Protein AF-A0A7L5YA63-F1 (afdb_monomer_lite)

Sequence (311 aa):
MQYSPSCQTNSAGKSESAHLKINSVTRAVAVLACAVGLTACSSKPETADIQKDLAEAYACPVIELSDVKKADGAEADGKLYDVSFTHTVSVKGGADAAAKLFSEWAYLEAQVQPTQIALDKALFDADVRAAQGQLPDGRNADPEVRRLTQAKEQLATRLASLMPCETIEAVTRLQVMRSAAEEAAKSGQSQIAVPVAIKVRGTGRMGKAESGWHFAGMPAFSTVEIVTANATYPRFKAEATANTSAPTEARRLVGKVRAGNTDSCLEVSASGMPSATPCRASRTWRRAFSAPAKTVPCAQSRGNSMTRTKS

Radius of gyration: 33.74 Å; chains: 1; bounding box: 113×96×72 Å

Foldseek 3Di:
DDDDDDDDDDDDDDDDDDDDDDDDDDDDDDDDPPPPPPPPVDQDDDLVQVVVQVCVLQVWPQKDKADWAWPDWDDPDSFKIKTKIKIKIFGPPFAASLLCLLQVLVLLVVVLVVLVVQLVVLLVVQQVCVVVVNCVVGSCPDPSNVVSVVVNVVSLVVNCVSTVDDRPVNVVQSVVQSVVQVVQVVVVDQKGFHFGMWMKMWIFMWGQDPVGIHTPDDIDIDTDDGHTDIDGRDHDDRDPPPPPDDDPDPPPDPDDDDDDDDDDDDDDDDDDDDDDDPDDPPPCSVPSDPDDDPPDDDDDDDDDDDDDDDD

Secondary structure (DSSP, 8-state):
------------------------------------------SS--HHHHHHHHHHHT--TTEEEEEEEEEEEEEEETTEEEEEEEEEEEETTHHHHHHHHHHHHHHHHHHHHHHHHHHHHHHHHHHHHHHTTS-TT-GGG-HHHHHHHHHHHHHHHHHHHH----SHHHHHHHHHHHHHHHHHHTT--SEEEEEEEEEEEEEEEEEEETTEEEESSPPEEEEEEEEEEEEE---PPP---------S-SS-------------------------------SHHHHHT-PPP------------------

pLDDT: mean 71.74, std 28.69, range [24.39, 97.81]

Structure (mmCIF, N/CA/C/O backbone):
data_AF-A0A7L5YA63-F1
#
_entry.id   AF-A0A7L5YA63-F1
#
loop_
_atom_site.group_PDB
_atom_site.id
_atom_site.type_symbol
_atom_site.label_atom_id
_atom_site.label_alt_id
_atom_site.label_comp_id
_atom_site.label_asym_id
_atom_site.label_entity_id
_atom_site.label_seq_id
_atom_site.pdbx_PDB_ins_code
_atom_site.Cartn_x
_atom_site.Cartn_y
_atom_site.Cartn_z
_atom_site.occupancy
_atom_site.B_iso_or_equiv
_atom_site.auth_seq_id
_atom_site.auth_comp_id
_atom_site.auth_asym_id
_atom_site.auth_atom_id
_atom_site.pdbx_PDB_model_num
ATOM 1 N N . MET A 1 1 ? -50.502 29.620 31.863 1.00 39.88 1 MET A N 1
ATOM 2 C CA . MET A 1 1 ? -51.284 28.621 31.109 1.00 39.88 1 MET A CA 1
ATOM 3 C C . MET A 1 1 ? -50.551 27.296 31.223 1.00 39.88 1 MET A C 1
ATOM 5 O O . MET A 1 1 ? -49.466 27.161 30.679 1.00 39.88 1 MET A O 1
ATOM 9 N N . GLN A 1 2 ? -51.071 26.405 32.065 1.00 38.47 2 GLN A N 1
ATOM 10 C CA . GLN A 1 2 ? -50.562 25.050 32.275 1.00 38.47 2 GLN A CA 1
ATOM 11 C C . GLN A 1 2 ? -51.166 24.131 31.213 1.00 38.47 2 GLN A C 1
ATOM 13 O O . GLN A 1 2 ? -52.373 24.189 31.002 1.00 38.47 2 GLN A O 1
ATOM 18 N N . TYR A 1 3 ? -50.357 23.267 30.604 1.00 28.95 3 TYR A N 1
ATOM 19 C CA . TYR A 1 3 ? -50.838 22.038 29.977 1.00 28.95 3 TYR A CA 1
ATOM 20 C C . TYR A 1 3 ? -49.806 20.933 30.212 1.00 28.95 3 TYR A C 1
ATOM 22 O O . TYR A 1 3 ? -48.722 20.933 29.637 1.00 28.95 3 TYR A O 1
ATOM 30 N N . SER A 1 4 ? -50.157 20.019 31.115 1.00 38.97 4 SER A N 1
ATOM 31 C CA . SER A 1 4 ? -49.655 18.643 31.123 1.00 38.97 4 SER A CA 1
ATOM 32 C C . SER A 1 4 ? -50.486 17.813 30.142 1.00 38.97 4 SER A C 1
ATOM 34 O O . SER A 1 4 ? -51.663 18.124 29.943 1.00 38.97 4 SER A O 1
ATOM 36 N N . PRO A 1 5 ? -49.944 16.692 29.649 1.00 49.34 5 PRO A N 1
ATOM 37 C CA . PRO A 1 5 ? -50.769 15.506 29.512 1.00 49.34 5 PRO A CA 1
ATOM 38 C C . PRO A 1 5 ? -50.164 14.319 30.264 1.00 49.34 5 PRO A C 1
ATOM 40 O O . PRO A 1 5 ? -49.059 13.844 30.015 1.00 49.34 5 PRO A O 1
ATOM 43 N N . SER A 1 6 ? -50.977 13.860 31.201 1.00 34.03 6 SER A N 1
ATOM 44 C CA . SER A 1 6 ? -51.025 12.552 31.835 1.00 34.03 6 SER A CA 1
ATOM 45 C C . SER A 1 6 ? -51.037 11.396 30.827 1.00 34.03 6 SER A C 1
ATOM 47 O O . SER A 1 6 ? -51.891 11.364 29.944 1.00 34.03 6 SER A O 1
ATOM 49 N N . CYS A 1 7 ? -50.179 10.394 31.027 1.00 29.89 7 CYS A N 1
ATOM 50 C CA . CYS A 1 7 ? -50.394 9.048 30.489 1.00 29.89 7 CYS A CA 1
ATOM 51 C C . CYS A 1 7 ? -51.077 8.203 31.573 1.00 29.89 7 CYS A C 1
ATOM 53 O O . CYS A 1 7 ? -50.436 7.785 32.536 1.00 29.89 7 CYS A O 1
ATOM 55 N N . GLN A 1 8 ? -52.389 8.002 31.431 1.00 30.28 8 GLN A N 1
ATOM 56 C CA . GLN A 1 8 ? -53.145 6.985 32.161 1.00 30.28 8 GLN A CA 1
ATOM 57 C C . GLN A 1 8 ? -53.217 5.684 31.356 1.00 30.28 8 GLN A C 1
ATOM 59 O O . GLN A 1 8 ? -53.133 5.661 30.131 1.00 30.28 8 GLN A O 1
ATOM 64 N N . THR A 1 9 ? -53.335 4.609 32.123 1.00 38.03 9 THR A N 1
ATOM 65 C CA . THR A 1 9 ? -53.252 3.191 31.794 1.00 38.03 9 THR A CA 1
ATOM 66 C C . THR A 1 9 ? -54.502 2.622 31.118 1.00 38.03 9 THR A C 1
ATOM 68 O O . THR A 1 9 ? -55.606 3.119 31.316 1.00 38.03 9 THR A O 1
ATOM 71 N N . ASN A 1 10 ? -54.301 1.491 30.426 1.00 29.12 10 ASN A N 1
ATOM 72 C CA . ASN A 1 10 ? -55.118 0.262 30.419 1.00 29.12 10 ASN A CA 1
ATOM 73 C C . ASN A 1 10 ? -55.390 -0.274 29.012 1.00 29.12 10 ASN A C 1
ATOM 75 O O . ASN A 1 10 ? -56.022 0.385 28.193 1.00 29.12 10 ASN A O 1
ATOM 79 N N . SER A 1 11 ? -55.014 -1.534 28.791 1.00 35.38 11 SER A N 1
ATOM 80 C CA . SER A 1 11 ? -55.956 -2.582 28.380 1.00 35.38 11 SER A CA 1
ATOM 81 C C . SER A 1 11 ? -55.249 -3.936 28.396 1.00 35.38 11 SER A C 1
ATOM 83 O O . SER A 1 11 ? -54.338 -4.194 27.614 1.00 35.38 11 SER A O 1
ATOM 85 N N . ALA A 1 12 ? -55.682 -4.795 29.319 1.00 36.84 12 ALA A N 1
ATOM 86 C CA . ALA A 1 12 ? -55.450 -6.228 29.275 1.00 36.84 12 ALA A CA 1
ATOM 87 C C . ALA A 1 12 ? -56.292 -6.841 28.145 1.00 36.84 12 ALA A C 1
ATOM 89 O O . ALA A 1 12 ? -57.470 -6.521 28.004 1.00 36.84 12 ALA A O 1
ATOM 90 N N . GLY A 1 13 ? -55.698 -7.751 27.375 1.00 31.34 13 GLY A N 1
ATOM 91 C CA . GLY A 1 13 ? -56.355 -8.450 26.273 1.00 31.34 13 GLY A CA 1
ATOM 92 C C . GLY A 1 13 ? -55.785 -9.851 26.080 1.00 31.34 13 GLY A C 1
ATOM 93 O O . GLY A 1 13 ? -54.893 -10.047 25.272 1.00 31.34 13 GLY A O 1
ATOM 94 N N . LYS A 1 14 ? -56.293 -10.778 26.897 1.00 29.09 14 LYS A N 1
ATOM 95 C CA . LYS A 1 14 ? -56.603 -12.194 26.628 1.00 29.09 14 LYS A CA 1
ATOM 96 C C . LYS A 1 14 ? -55.661 -13.027 25.728 1.00 29.09 14 LYS A C 1
ATOM 98 O O . LYS A 1 14 ? -55.556 -12.832 24.526 1.00 29.09 14 LYS A O 1
ATOM 103 N N . SER A 1 15 ? -55.106 -14.060 26.362 1.00 34.78 15 SER A N 1
ATOM 104 C CA . SER A 1 15 ? -54.502 -15.260 25.773 1.00 34.78 15 SER A CA 1
ATOM 105 C C . SER A 1 15 ? -55.474 -16.010 24.853 1.00 34.78 15 SER A C 1
ATOM 107 O O . SER A 1 15 ? -56.592 -16.312 25.274 1.00 34.78 15 SER A O 1
ATOM 109 N N . GLU A 1 16 ? -55.015 -16.385 23.658 1.00 32.03 16 GLU A N 1
ATOM 110 C CA . GLU A 1 16 ? -55.540 -17.537 22.926 1.00 32.03 16 GLU A CA 1
ATOM 111 C C . GLU A 1 16 ? -54.365 -18.361 22.381 1.00 32.03 16 GLU A C 1
ATOM 113 O O . GLU A 1 16 ? -53.564 -17.913 21.562 1.00 32.03 16 GLU A O 1
ATOM 118 N N . SER A 1 17 ? -54.231 -19.563 22.940 1.00 35.28 17 SER A N 1
ATOM 119 C CA . SER A 1 17 ? -53.247 -20.579 22.583 1.00 35.28 17 SER A CA 1
ATOM 120 C C . SER A 1 17 ? -53.748 -21.348 21.365 1.00 35.28 17 SER A C 1
ATOM 122 O O . SER A 1 17 ? -54.716 -22.100 21.465 1.00 35.28 17 SER A O 1
ATOM 124 N N . ALA A 1 18 ? -53.074 -21.194 20.227 1.00 38.03 18 ALA A N 1
ATOM 125 C CA . ALA A 1 18 ? -53.225 -22.095 19.094 1.00 38.03 18 ALA A CA 1
ATOM 126 C C . ALA A 1 18 ? -52.029 -23.055 19.056 1.00 38.03 18 ALA A C 1
ATOM 128 O O . ALA A 1 18 ? -50.932 -22.726 18.605 1.00 38.03 18 ALA A O 1
ATOM 129 N N . HIS A 1 19 ? -52.275 -24.267 19.552 1.00 33.84 19 HIS A N 1
ATOM 130 C CA . HIS A 1 19 ? -51.457 -25.455 19.337 1.00 33.84 19 HIS A CA 1
ATOM 131 C C . HIS A 1 19 ? -51.320 -25.725 17.828 1.00 33.84 19 HIS A C 1
ATOM 133 O O . HIS A 1 19 ? -52.291 -26.110 17.176 1.00 33.84 19 HIS A O 1
ATOM 139 N N . LEU A 1 20 ? -50.112 -25.601 17.278 1.00 29.67 20 LEU A N 1
ATOM 140 C CA . LEU A 1 20 ? -49.782 -26.081 15.935 1.00 29.67 20 LEU A CA 1
ATOM 141 C C . LEU A 1 20 ? -48.750 -27.206 16.042 1.00 29.67 20 LEU A C 1
ATOM 143 O O . LEU A 1 20 ? -47.647 -27.035 16.559 1.00 29.67 20 LEU A O 1
ATOM 147 N N . LYS A 1 21 ? -49.185 -28.394 15.608 1.00 31.16 21 LYS A N 1
ATOM 148 C CA . LYS A 1 21 ? -48.431 -29.650 15.595 1.00 31.16 21 LYS A CA 1
ATOM 149 C C . LYS A 1 21 ? -47.160 -29.509 14.757 1.00 31.16 21 LYS A C 1
ATOM 151 O O . LYS A 1 21 ? -47.206 -29.146 13.586 1.00 31.16 21 LYS A O 1
ATOM 156 N N . ILE A 1 22 ? -46.047 -29.868 15.381 1.00 38.22 22 ILE A N 1
ATOM 157 C CA . ILE A 1 22 ? -44.713 -29.959 14.797 1.00 38.22 22 ILE A CA 1
ATOM 158 C C . ILE A 1 22 ? -44.616 -31.277 14.022 1.00 38.22 22 ILE A C 1
ATOM 160 O O . ILE A 1 22 ? -44.640 -32.339 14.633 1.00 38.22 22 ILE A O 1
ATOM 164 N N . ASN A 1 23 ? -44.438 -31.198 12.702 1.00 37.44 23 ASN A N 1
ATOM 165 C CA . ASN A 1 23 ? -43.866 -32.271 11.888 1.00 37.44 23 ASN A CA 1
ATOM 166 C C . ASN A 1 23 ? -42.567 -31.755 11.241 1.00 37.44 23 ASN A C 1
ATOM 168 O O . ASN A 1 23 ? -42.582 -31.100 10.208 1.00 37.44 23 ASN A O 1
ATOM 172 N N . SER A 1 24 ? -41.454 -31.994 11.938 1.00 35.38 24 SER A N 1
ATOM 173 C CA . SER A 1 24 ? -40.208 -32.587 11.426 1.00 35.38 24 SER A CA 1
ATOM 174 C C . SER A 1 24 ? -39.873 -32.420 9.925 1.00 35.38 24 SER A C 1
ATOM 176 O O . SER A 1 24 ? -40.438 -33.128 9.098 1.00 35.38 24 SER A O 1
ATOM 178 N N . VAL A 1 25 ? -38.885 -31.563 9.608 1.00 38.44 25 VAL A N 1
ATOM 179 C CA . VAL A 1 25 ? -37.592 -31.846 8.912 1.00 38.44 25 VAL A CA 1
ATOM 180 C C . VAL A 1 25 ? -37.016 -30.538 8.299 1.00 38.44 25 VAL A C 1
ATOM 182 O O . VAL A 1 25 ? -37.366 -30.117 7.207 1.00 38.44 25 VAL A O 1
ATOM 185 N N . THR A 1 26 ? -36.093 -29.913 9.044 1.00 41.03 26 THR A N 1
ATOM 186 C CA . THR A 1 26 ? -34.757 -29.441 8.594 1.00 41.03 26 THR A CA 1
ATOM 187 C C . THR A 1 26 ? -34.616 -28.365 7.489 1.00 41.03 26 THR A C 1
ATOM 189 O O . THR A 1 26 ? -34.300 -28.687 6.352 1.00 41.03 26 THR A O 1
ATOM 192 N N . ARG A 1 27 ? -34.635 -27.068 7.851 1.00 39.47 27 ARG A N 1
ATOM 193 C CA . ARG A 1 27 ? -33.443 -26.175 7.986 1.00 39.47 27 ARG A CA 1
ATOM 194 C C . ARG A 1 27 ? -33.859 -24.712 8.222 1.00 39.47 27 ARG A C 1
ATOM 196 O O . ARG A 1 27 ? -34.618 -24.123 7.465 1.00 39.47 27 ARG A O 1
ATOM 203 N N . ALA A 1 28 ? -33.324 -24.168 9.308 1.00 37.31 28 ALA A N 1
ATOM 204 C CA . ALA A 1 28 ? -33.554 -22.848 9.886 1.00 37.31 28 ALA A CA 1
ATOM 205 C C . ALA A 1 28 ? -32.780 -21.735 9.126 1.00 37.31 28 ALA A C 1
ATOM 207 O O . ALA A 1 28 ? -31.680 -22.002 8.651 1.00 37.31 28 ALA A O 1
ATOM 208 N N . VAL A 1 29 ? -33.407 -20.566 8.880 1.00 36.50 29 VAL A N 1
ATOM 209 C CA . VAL A 1 29 ? -33.206 -19.252 9.570 1.00 36.50 29 VAL A CA 1
ATOM 210 C C . VAL A 1 29 ? -31.963 -18.493 9.039 1.00 36.50 29 VAL A C 1
ATOM 212 O O . VAL A 1 29 ? -30.896 -19.072 8.941 1.00 36.50 29 VAL A O 1
ATOM 215 N N . ALA A 1 30 ? -31.998 -17.220 8.623 1.00 38.28 30 ALA A N 1
ATOM 216 C CA . ALA A 1 30 ? -32.729 -16.077 9.166 1.00 38.28 30 ALA A CA 1
ATOM 217 C C . ALA A 1 30 ? -33.158 -15.056 8.094 1.00 38.28 30 ALA A C 1
ATOM 219 O O . ALA A 1 30 ? -32.387 -14.689 7.210 1.00 38.28 30 ALA A O 1
ATOM 220 N N . VAL A 1 31 ? -34.380 -14.546 8.251 1.00 38.06 31 VAL A N 1
ATOM 221 C CA . VAL A 1 31 ? -34.875 -13.327 7.605 1.00 38.06 31 VAL A CA 1
ATOM 222 C C . VAL A 1 31 ? -34.246 -12.128 8.315 1.00 38.06 31 VAL A C 1
ATOM 224 O O . VAL A 1 31 ? -34.313 -12.020 9.539 1.00 38.06 31 VAL A O 1
ATOM 227 N N . LEU A 1 32 ? -33.620 -11.251 7.532 1.00 36.59 32 LEU A N 1
ATOM 228 C CA . LEU A 1 32 ? -33.012 -9.995 7.961 1.00 36.59 32 LEU A CA 1
ATOM 229 C C . LEU A 1 32 ? -34.109 -9.067 8.520 1.00 36.59 32 LEU A C 1
ATOM 231 O O . LEU A 1 32 ? -34.802 -8.378 7.775 1.00 36.59 32 LEU A O 1
ATOM 235 N N . ALA A 1 33 ? -34.304 -9.072 9.836 1.00 38.88 33 ALA A N 1
ATOM 236 C CA . ALA A 1 33 ? -35.127 -8.077 10.508 1.00 38.88 33 ALA A CA 1
ATOM 237 C C . ALA A 1 33 ? -34.321 -6.774 10.605 1.00 38.88 33 ALA A C 1
ATOM 239 O O . ALA A 1 33 ? -33.487 -6.609 11.495 1.00 38.88 33 ALA A O 1
ATOM 240 N N . CYS A 1 34 ? -34.554 -5.852 9.669 1.00 38.00 34 CYS A N 1
ATOM 241 C CA . CYS A 1 34 ? -34.146 -4.457 9.800 1.00 38.00 34 CYS A CA 1
ATOM 242 C C . CYS A 1 34 ? -34.893 -3.833 10.986 1.00 38.00 34 CYS A C 1
ATOM 244 O O . CYS A 1 34 ? -35.968 -3.258 10.834 1.00 38.00 34 CYS A O 1
ATOM 246 N N . ALA A 1 35 ? -34.318 -3.957 12.180 1.00 45.12 35 ALA A N 1
ATOM 247 C CA . ALA A 1 35 ? -34.668 -3.113 13.305 1.00 45.12 35 ALA A CA 1
ATOM 248 C C . ALA A 1 35 ? -34.167 -1.697 12.994 1.00 45.12 35 ALA A C 1
ATOM 250 O O . ALA A 1 35 ? -33.007 -1.363 13.230 1.00 45.12 35 ALA A O 1
ATOM 251 N N . VAL A 1 36 ? -35.045 -0.867 12.430 1.00 48.00 36 VAL A N 1
ATOM 252 C CA . VAL A 1 36 ? -34.876 0.587 12.425 1.00 48.00 36 VAL A CA 1
ATOM 253 C C . VAL A 1 36 ? -35.069 1.029 13.873 1.00 48.00 36 VAL A C 1
ATOM 255 O O . VAL A 1 36 ? -36.178 1.305 14.325 1.00 48.00 36 VAL A O 1
ATOM 258 N N . GLY A 1 37 ? -33.984 0.954 14.641 1.00 42.56 37 GLY A N 1
ATOM 259 C CA . GLY A 1 37 ? -33.929 1.465 15.997 1.00 42.56 37 GLY A CA 1
ATOM 260 C C . GLY A 1 37 ? -34.181 2.965 15.966 1.00 42.56 37 GLY A C 1
ATOM 261 O O . GLY A 1 37 ? -33.549 3.690 15.202 1.00 42.56 37 GLY A O 1
ATOM 262 N N . LEU A 1 38 ? -35.134 3.396 16.790 1.00 42.22 38 LEU A N 1
ATOM 263 C CA . LEU A 1 38 ? -35.353 4.778 17.198 1.00 42.22 38 LEU A CA 1
ATOM 264 C C . LEU A 1 38 ? -34.009 5.511 17.278 1.00 42.22 38 LEU A C 1
ATOM 266 O O . LEU A 1 38 ? -33.164 5.150 18.097 1.00 42.22 38 LEU A O 1
ATOM 270 N N . THR A 1 39 ? -33.811 6.535 16.447 1.00 49.25 39 THR A N 1
ATOM 271 C CA . THR A 1 39 ? -32.702 7.476 16.608 1.00 49.25 39 THR A CA 1
ATOM 272 C C . THR A 1 39 ? -32.962 8.263 17.887 1.00 49.25 39 THR A C 1
ATOM 274 O O . THR A 1 39 ? -33.501 9.370 17.868 1.00 49.25 39 THR A O 1
ATOM 277 N N . ALA A 1 40 ? -32.644 7.662 19.032 1.00 46.56 40 ALA A N 1
ATOM 278 C CA . ALA A 1 40 ? -32.453 8.396 20.261 1.00 46.56 40 ALA A CA 1
ATOM 279 C C . ALA A 1 40 ? -31.416 9.474 19.940 1.00 46.56 40 ALA A C 1
ATOM 281 O O . ALA A 1 40 ? -30.324 9.166 19.464 1.00 46.56 40 ALA A O 1
ATOM 282 N N . CYS A 1 41 ? -31.784 10.741 20.118 1.00 58.81 41 CYS A N 1
ATOM 283 C CA . CYS A 1 41 ? -30.895 11.881 19.939 1.00 58.81 41 CYS A CA 1
ATOM 284 C C . CYS A 1 41 ? -29.758 11.804 20.966 1.00 58.81 41 CYS A C 1
ATOM 286 O O . CYS A 1 41 ? -29.782 12.530 21.959 1.00 58.81 41 CYS A O 1
ATOM 288 N N . SER A 1 42 ? -28.769 10.933 20.748 1.00 66.75 42 SER A N 1
ATOM 289 C CA . SER A 1 42 ? -27.663 10.758 21.678 1.00 66.75 42 SER A CA 1
ATOM 290 C C . SER A 1 42 ? -26.940 12.093 21.834 1.00 66.75 42 SER A C 1
ATOM 292 O O . SER A 1 42 ? -26.603 12.783 20.860 1.00 66.75 42 SER A O 1
ATOM 294 N N . SER A 1 43 ? -26.791 12.527 23.081 1.00 78.94 43 SER A N 1
ATOM 295 C CA . SER A 1 43 ? -26.106 13.769 23.437 1.00 78.94 43 SER A CA 1
ATOM 296 C C . SER A 1 43 ? -24.588 13.627 23.366 1.00 78.94 43 SER A C 1
ATOM 298 O O . SER A 1 43 ? -23.889 14.618 23.551 1.00 78.94 43 SER A O 1
ATOM 300 N N . LYS A 1 44 ? -24.072 12.421 23.090 1.00 87.75 44 LYS A N 1
ATOM 301 C CA . LYS A 1 44 ? -22.643 12.108 23.028 1.00 87.75 44 LYS A CA 1
ATOM 302 C C . LYS A 1 44 ? -22.365 11.118 21.892 1.00 87.75 44 LYS A C 1
ATOM 304 O O . LYS A 1 44 ? -23.230 10.294 21.611 1.00 87.75 44 LYS A O 1
ATOM 309 N N . PRO A 1 45 ? -21.172 11.149 21.281 1.00 90.50 45 PRO A N 1
ATOM 310 C CA . PRO A 1 45 ? -20.789 10.159 20.285 1.00 90.50 45 PRO A CA 1
ATOM 311 C C . PRO A 1 45 ? -20.636 8.779 20.924 1.00 90.50 45 PRO A C 1
ATOM 313 O O . PRO A 1 45 ? -20.024 8.635 21.995 1.00 90.50 45 PRO A O 1
ATOM 316 N N . GLU A 1 46 ? -21.151 7.765 20.247 1.00 91.69 46 GLU A N 1
ATOM 317 C CA . GLU A 1 46 ? -21.019 6.360 20.608 1.00 91.69 46 GLU A CA 1
ATOM 318 C C . GLU A 1 46 ? -19.919 5.673 19.789 1.00 91.69 46 GLU A C 1
ATOM 320 O O . GLU A 1 46 ? -19.406 6.197 18.801 1.00 91.69 46 GLU A O 1
ATOM 325 N N . THR A 1 47 ? -19.540 4.458 20.193 1.00 93.31 47 THR A N 1
ATOM 326 C CA . THR A 1 47 ? -18.569 3.643 19.444 1.00 93.31 47 THR A CA 1
ATOM 327 C C . THR A 1 47 ? -19.022 3.402 17.998 1.00 93.31 47 THR A C 1
ATOM 329 O O . THR A 1 47 ? -18.181 3.363 17.104 1.00 93.31 47 THR A O 1
ATOM 332 N N . ALA A 1 48 ? -20.332 3.285 17.757 1.00 93.31 48 ALA A N 1
ATOM 333 C CA . ALA A 1 48 ? -20.889 3.105 16.419 1.00 93.31 48 ALA A CA 1
ATOM 334 C C . ALA A 1 48 ? -20.651 4.325 15.510 1.00 93.31 48 ALA A C 1
ATOM 336 O O . ALA A 1 48 ? -20.324 4.146 14.337 1.00 93.31 48 ALA A O 1
ATOM 337 N N . ASP A 1 49 ? -20.741 5.544 16.056 1.00 93.69 49 ASP A N 1
ATOM 338 C CA . ASP A 1 49 ? -20.449 6.778 15.315 1.00 93.69 49 ASP A CA 1
ATOM 339 C C . ASP A 1 49 ? -18.972 6.814 14.892 1.00 93.69 49 ASP A C 1
ATOM 341 O O . ASP A 1 49 ? -18.648 7.049 13.730 1.00 93.69 49 ASP A O 1
ATOM 345 N N . ILE A 1 50 ? -18.067 6.480 15.821 1.00 94.81 50 ILE A N 1
ATOM 346 C CA . ILE A 1 50 ? -16.625 6.387 15.545 1.00 94.81 50 ILE A CA 1
ATOM 347 C C . ILE A 1 50 ? -16.355 5.318 14.480 1.00 94.81 50 ILE A C 1
ATOM 349 O O . ILE A 1 50 ? -15.602 5.552 13.538 1.00 94.81 50 ILE A O 1
ATOM 353 N N . GLN A 1 51 ? -16.964 4.139 14.614 1.00 95.50 51 GLN A N 1
ATOM 354 C CA . GLN A 1 51 ? -16.770 3.035 13.678 1.00 95.50 51 GLN A CA 1
ATOM 355 C C . GLN A 1 51 ? -17.220 3.398 12.262 1.00 95.50 51 GLN A C 1
ATOM 357 O O . GLN A 1 51 ? -16.537 3.030 11.308 1.00 95.50 51 GLN A O 1
ATOM 362 N N . LYS A 1 52 ? -18.338 4.115 12.122 1.00 94.75 52 LYS A N 1
ATOM 363 C CA . LYS A 1 52 ? -18.858 4.566 10.828 1.00 94.75 52 LYS A CA 1
ATOM 364 C C . LYS A 1 52 ? -17.843 5.447 10.099 1.00 94.75 52 LYS A C 1
ATOM 366 O O . LYS A 1 52 ? -17.499 5.146 8.960 1.00 94.75 52 LYS A O 1
ATOM 371 N N . ASP A 1 53 ? -17.317 6.470 10.763 1.00 94.06 53 ASP A N 1
ATOM 372 C CA . ASP A 1 53 ? -16.355 7.377 10.130 1.00 94.06 53 ASP A CA 1
ATOM 373 C C . ASP A 1 53 ? -14.988 6.715 9.902 1.00 94.06 53 ASP A C 1
ATOM 375 O O . ASP A 1 53 ? -14.327 6.948 8.889 1.00 94.06 53 ASP A O 1
ATOM 379 N N . LEU A 1 54 ? -14.550 5.842 10.818 1.00 95.31 54 LEU A N 1
ATOM 380 C CA . LEU A 1 54 ? -13.322 5.074 10.616 1.00 95.31 54 LEU A CA 1
ATOM 381 C C . LEU A 1 54 ? -13.445 4.090 9.448 1.00 95.31 54 LEU A C 1
ATOM 383 O O . LEU A 1 54 ? -12.450 3.846 8.768 1.00 95.31 54 LEU A O 1
ATOM 387 N N . ALA A 1 55 ? -14.628 3.527 9.192 1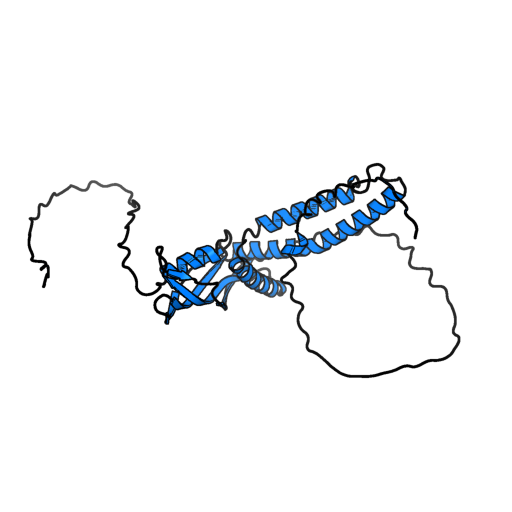.00 94.50 55 ALA A N 1
ATOM 388 C CA . ALA A 1 55 ? -14.837 2.639 8.051 1.00 94.50 55 ALA A CA 1
ATOM 389 C C . ALA A 1 55 ? -14.595 3.365 6.719 1.00 94.50 55 ALA A C 1
ATOM 391 O O . ALA A 1 55 ? -14.029 2.773 5.802 1.00 94.50 55 ALA A O 1
ATOM 392 N N . GLU A 1 56 ? -14.950 4.649 6.631 1.00 92.12 56 GLU A N 1
ATOM 393 C CA . GLU A 1 56 ? -14.629 5.493 5.478 1.00 92.12 56 GLU A CA 1
ATOM 394 C C . GLU A 1 56 ? -13.126 5.806 5.412 1.00 92.12 56 GLU A C 1
ATOM 396 O O . GLU A 1 56 ? -12.499 5.635 4.367 1.00 92.12 56 GLU A O 1
ATOM 401 N N . ALA A 1 57 ? -12.507 6.173 6.540 1.00 92.31 57 ALA A N 1
ATOM 402 C CA . ALA A 1 57 ? -11.073 6.472 6.601 1.00 92.31 57 ALA A CA 1
ATOM 403 C C . ALA A 1 57 ? -10.172 5.267 6.264 1.00 92.31 57 ALA A C 1
ATOM 405 O O . ALA A 1 57 ? -9.049 5.447 5.789 1.00 92.31 57 ALA A O 1
ATOM 406 N N . TYR A 1 58 ? -10.655 4.047 6.510 1.00 94.75 58 TYR A N 1
ATOM 407 C CA . TYR A 1 58 ? -9.973 2.786 6.213 1.00 94.75 58 TYR A CA 1
ATOM 408 C C . TYR A 1 58 ? -10.611 2.019 5.050 1.00 94.75 58 TYR A C 1
ATOM 410 O O . TYR A 1 58 ? -10.400 0.810 4.928 1.00 94.75 58 TYR A O 1
ATOM 418 N N . ALA A 1 59 ? -11.362 2.702 4.179 1.00 94.00 59 ALA A N 1
ATOM 419 C CA . ALA A 1 59 ? -11.968 2.103 2.999 1.00 94.00 59 ALA A CA 1
ATOM 420 C C . ALA A 1 59 ? -10.886 1.560 2.052 1.00 94.00 59 ALA A C 1
ATOM 422 O O . ALA A 1 59 ? -10.328 2.266 1.211 1.00 94.00 59 ALA A O 1
ATOM 423 N N . CYS A 1 60 ? -10.565 0.276 2.206 1.00 94.56 60 CYS A N 1
ATOM 424 C CA . CYS A 1 60 ? -9.646 -0.418 1.329 1.00 94.56 60 CYS A CA 1
ATOM 425 C C . CYS A 1 60 ? -9.956 -1.926 1.242 1.00 94.56 60 CYS A C 1
ATOM 427 O O . CYS A 1 60 ? -10.121 -2.593 2.267 1.00 94.56 60 CYS A O 1
ATOM 429 N N . PRO A 1 61 ? -9.985 -2.512 0.028 1.00 95.19 61 PRO A N 1
ATOM 430 C CA . PRO A 1 61 ? -10.285 -3.929 -0.167 1.00 95.19 61 PRO A CA 1
ATOM 431 C C . PRO A 1 61 ? -9.374 -4.902 0.589 1.00 95.19 61 PRO A C 1
ATOM 433 O O . PRO A 1 61 ? -9.866 -5.933 1.041 1.00 95.19 61 PRO A O 1
ATOM 436 N N . VAL A 1 62 ? -8.087 -4.586 0.766 1.00 96.31 62 VAL A N 1
ATOM 437 C CA . VAL A 1 62 ? -7.097 -5.518 1.345 1.00 96.31 62 VAL A CA 1
ATOM 438 C C . VAL A 1 62 ? -7.010 -5.484 2.874 1.00 96.31 62 VAL A C 1
ATOM 440 O O . VAL A 1 62 ? -6.327 -6.321 3.458 1.00 96.31 62 VAL A O 1
ATOM 443 N N . ILE A 1 63 ? -7.710 -4.555 3.531 1.00 96.81 63 ILE A N 1
ATOM 444 C CA . ILE A 1 63 ? -7.752 -4.452 4.995 1.00 96.81 63 ILE A CA 1
ATOM 445 C C . ILE A 1 63 ? -9.180 -4.445 5.531 1.00 96.81 63 ILE A C 1
ATOM 447 O O . ILE A 1 63 ? -10.146 -4.208 4.804 1.00 96.81 63 ILE A O 1
ATOM 451 N N . GLU A 1 64 ? -9.306 -4.712 6.820 1.00 96.31 64 GLU A N 1
ATOM 452 C CA . GLU A 1 64 ? -10.543 -4.612 7.582 1.00 96.31 64 GLU A CA 1
ATOM 453 C C . GLU A 1 64 ? -10.320 -3.848 8.885 1.00 96.31 64 GLU A C 1
ATOM 455 O O . GLU A 1 64 ? -9.235 -3.873 9.467 1.00 96.31 64 GLU A O 1
ATOM 460 N N . LEU A 1 65 ? -11.368 -3.151 9.316 1.00 96.94 65 LEU A N 1
ATOM 461 C CA . LEU A 1 65 ? -11.422 -2.435 10.580 1.00 96.94 65 LEU A CA 1
ATOM 462 C C . LEU A 1 65 ? -12.181 -3.293 11.596 1.00 96.94 65 LEU A C 1
ATOM 464 O O . LEU A 1 65 ? -13.324 -3.676 11.344 1.00 96.94 65 LEU A O 1
ATOM 468 N N . SER A 1 66 ? -11.578 -3.553 12.752 1.00 96.44 66 SER A N 1
ATOM 469 C CA . SER A 1 66 ? -12.201 -4.286 13.856 1.00 96.44 66 SER A CA 1
ATOM 470 C C . SER A 1 66 ? -11.910 -3.629 15.205 1.00 96.44 66 SER A C 1
ATOM 472 O O . SER A 1 66 ? -11.135 -2.677 15.308 1.00 96.44 66 SER A O 1
ATOM 474 N N . ASP A 1 67 ? -12.560 -4.136 16.256 1.00 95.50 67 ASP A N 1
ATOM 475 C CA . ASP A 1 67 ? -12.287 -3.785 17.657 1.00 95.50 67 ASP A CA 1
ATOM 476 C C . ASP A 1 67 ? -12.321 -2.284 17.971 1.00 95.50 67 ASP A C 1
ATOM 478 O O . ASP A 1 67 ? -11.592 -1.808 18.845 1.00 95.50 67 ASP A O 1
ATOM 482 N N . VAL A 1 68 ? -13.174 -1.532 17.271 1.00 96.69 68 VAL A N 1
ATOM 483 C CA . VAL A 1 68 ? -13.378 -0.111 17.556 1.00 96.69 68 VAL A CA 1
ATOM 484 C C . VAL A 1 68 ? -13.980 0.017 18.951 1.00 96.69 68 VAL A C 1
ATOM 486 O O . VAL A 1 68 ? -15.026 -0.557 19.248 1.00 96.69 68 VAL A O 1
ATOM 489 N N . LYS A 1 69 ? -13.302 0.752 19.830 1.00 95.00 69 LYS A N 1
ATOM 490 C CA . LYS A 1 69 ? -13.718 0.988 21.213 1.00 95.00 69 LYS A CA 1
ATOM 491 C C . LYS A 1 69 ? -13.462 2.438 21.572 1.00 95.00 69 LYS A C 1
ATOM 493 O O . LYS A 1 69 ? -12.319 2.891 21.545 1.00 95.00 69 LYS A O 1
ATOM 498 N N . LYS A 1 70 ? -14.514 3.154 21.961 1.00 93.56 70 LYS A N 1
ATOM 499 C CA . LYS A 1 70 ? -14.372 4.432 22.656 1.00 93.56 70 LYS A CA 1
ATOM 500 C C . LYS A 1 70 ? -13.754 4.173 24.032 1.00 93.56 70 LYS A C 1
ATOM 502 O O . LYS A 1 70 ? -14.276 3.368 24.797 1.00 93.56 70 LYS A O 1
ATOM 507 N N . ALA A 1 71 ? -12.639 4.832 24.319 1.00 90.62 71 ALA A N 1
ATOM 508 C CA . ALA A 1 71 ? -11.931 4.733 25.590 1.00 90.62 71 ALA A CA 1
ATOM 509 C C . ALA A 1 71 ? -12.348 5.851 26.553 1.00 90.62 71 ALA A C 1
ATOM 511 O O . ALA A 1 71 ? -12.561 5.593 27.731 1.00 90.62 71 ALA A O 1
ATOM 512 N N . ASP A 1 72 ? -12.483 7.077 26.044 1.00 88.00 72 ASP A N 1
ATOM 513 C CA . ASP A 1 72 ? -12.849 8.251 26.837 1.00 88.00 72 ASP A CA 1
ATOM 514 C C . ASP A 1 72 ? -13.491 9.324 25.945 1.00 88.00 72 ASP A C 1
ATOM 516 O O . ASP A 1 72 ? -13.463 9.234 24.710 1.00 88.00 72 ASP A O 1
ATOM 520 N N . GLY A 1 73 ? -14.058 10.357 26.557 1.00 85.06 73 GLY A N 1
ATOM 521 C CA . GLY A 1 73 ? -14.275 11.618 25.881 1.00 85.06 73 GLY A CA 1
ATOM 522 C C . GLY A 1 73 ? -14.962 12.678 26.731 1.00 85.06 73 GLY A C 1
ATOM 523 O O . GLY A 1 73 ? -15.749 12.369 27.628 1.00 85.06 73 GLY A O 1
ATOM 524 N N . ALA A 1 74 ? -14.707 13.931 26.379 1.00 88.38 74 ALA A N 1
ATOM 525 C CA . ALA A 1 74 ? -15.159 15.110 27.096 1.00 88.38 74 ALA A CA 1
ATOM 526 C C . ALA A 1 74 ? -15.931 16.051 26.169 1.00 88.38 74 ALA A C 1
ATOM 528 O O . ALA A 1 74 ? -15.640 16.165 24.978 1.00 88.38 74 ALA A O 1
ATOM 529 N N . GLU A 1 75 ? -16.920 16.738 26.727 1.00 85.75 75 GLU A N 1
ATOM 530 C CA . GLU A 1 75 ? -17.584 17.833 26.030 1.00 85.75 75 GLU A CA 1
ATOM 531 C C . GLU A 1 75 ? -16.595 18.998 25.898 1.00 85.75 75 GLU A C 1
ATOM 533 O O . GLU A 1 75 ? -15.997 19.411 26.891 1.00 85.75 75 GLU A O 1
ATOM 538 N N . ALA A 1 76 ? -16.381 19.477 24.671 1.00 78.31 76 ALA A N 1
ATOM 539 C CA . ALA A 1 76 ? -15.439 20.562 24.396 1.00 78.31 76 ALA A CA 1
ATOM 540 C C . ALA A 1 76 ? -16.162 21.915 24.316 1.00 78.31 76 ALA A C 1
ATOM 542 O O . ALA A 1 76 ? -15.731 22.881 24.927 1.00 78.31 76 ALA A O 1
ATOM 543 N N . ASP A 1 77 ? -17.283 21.940 23.591 1.00 74.88 77 ASP A N 1
ATOM 544 C CA . ASP A 1 77 ? -18.246 23.037 23.438 1.00 74.88 77 ASP A CA 1
ATOM 545 C C . ASP A 1 77 ? -19.574 22.388 23.027 1.00 74.88 77 ASP A C 1
ATOM 547 O O . ASP A 1 77 ? -19.520 21.369 22.356 1.00 74.88 77 ASP A O 1
ATOM 551 N N . GLY A 1 78 ? -20.756 22.930 23.343 1.00 71.69 78 GLY A N 1
ATOM 552 C CA . GLY A 1 78 ? -22.061 22.219 23.271 1.00 71.69 78 GLY A CA 1
ATOM 553 C C . GLY A 1 78 ? -22.506 21.550 21.944 1.00 71.69 78 GLY A C 1
ATOM 554 O O . GLY A 1 78 ? -23.615 21.025 21.862 1.00 71.69 78 GLY A O 1
ATOM 555 N N . LYS A 1 79 ? -21.680 21.557 20.887 1.00 82.62 79 LYS A N 1
ATOM 556 C CA . LYS A 1 79 ? -21.843 20.784 19.636 1.00 82.62 79 LYS A CA 1
ATOM 557 C C . LYS A 1 79 ? -20.634 19.910 19.261 1.00 82.62 79 LYS A C 1
ATOM 559 O O . LYS A 1 79 ? -20.675 19.253 18.222 1.00 82.62 79 LYS A O 1
ATOM 564 N N . LEU A 1 80 ? -19.573 19.919 20.063 1.00 89.94 80 LEU A N 1
ATOM 565 C CA . LEU A 1 80 ? -18.284 19.272 19.847 1.00 89.94 80 LEU A CA 1
ATOM 566 C C . LEU A 1 80 ? -17.930 18.390 21.046 1.00 89.94 80 LEU A C 1
ATOM 568 O O . LEU A 1 80 ? -18.061 18.783 22.205 1.00 89.94 80 LEU A O 1
ATOM 572 N N . TYR A 1 81 ? -17.433 17.198 20.753 1.00 92.44 81 TYR A N 1
ATOM 573 C CA . TYR A 1 81 ? -17.073 16.207 21.751 1.00 92.44 81 TYR A CA 1
ATOM 574 C C . TYR A 1 81 ? -15.700 15.636 21.420 1.00 92.44 81 TYR A C 1
ATOM 576 O O . TYR A 1 81 ? -15.497 15.069 20.346 1.00 92.44 81 TYR A O 1
ATOM 584 N N . ASP A 1 82 ? -14.752 15.789 22.334 1.00 94.06 82 ASP A N 1
ATOM 585 C CA . ASP A 1 82 ? -13.440 15.171 22.214 1.00 94.06 82 ASP A CA 1
ATOM 586 C C . ASP A 1 82 ? -13.562 13.689 22.572 1.00 94.06 82 ASP A C 1
ATOM 588 O O . ASP A 1 82 ? -14.164 13.328 23.581 1.00 94.06 82 ASP A O 1
ATOM 592 N N . VAL A 1 83 ? -13.020 12.813 21.732 1.00 95.12 83 VAL A N 1
ATOM 593 C CA . VAL A 1 83 ? -13.054 11.359 21.902 1.00 95.12 83 VAL A CA 1
ATOM 594 C C . VAL A 1 83 ? -11.648 10.784 21.860 1.00 95.12 83 VAL A C 1
ATOM 596 O O . VAL A 1 83 ? -10.825 11.151 21.021 1.00 95.12 83 VAL A O 1
ATOM 599 N N . SER A 1 84 ? -11.394 9.829 22.747 1.00 96.06 84 SER A N 1
ATOM 600 C CA . SER A 1 84 ? -10.251 8.924 22.668 1.00 96.06 84 SER A CA 1
ATOM 601 C C . SER A 1 84 ? -10.765 7.524 22.386 1.00 96.06 84 SER A C 1
ATOM 603 O O . SER A 1 84 ? -11.752 7.091 22.981 1.00 96.06 84 SER A O 1
ATOM 605 N N . PHE A 1 85 ? -10.115 6.801 21.484 1.00 96.75 85 PHE A N 1
ATOM 606 C CA . PHE A 1 85 ? -10.564 5.482 21.058 1.00 96.75 85 PHE A CA 1
ATOM 607 C C . PHE A 1 85 ? -9.398 4.588 20.646 1.00 96.75 85 PHE A C 1
ATOM 609 O O . PHE A 1 85 ? -8.265 5.035 20.461 1.00 96.75 85 PHE A O 1
ATOM 616 N N . THR A 1 86 ? -9.682 3.301 20.515 1.00 97.38 86 THR A N 1
ATOM 617 C CA . THR A 1 86 ? -8.768 2.306 19.959 1.00 97.38 86 THR A CA 1
ATOM 618 C C . THR A 1 86 ? -9.471 1.508 18.883 1.00 97.38 86 THR A C 1
ATOM 620 O O . THR A 1 86 ? -10.674 1.283 18.985 1.00 97.38 86 THR A O 1
ATOM 623 N N . HIS A 1 87 ? -8.725 1.040 17.895 1.00 97.56 87 HIS A N 1
ATOM 624 C CA . HIS A 1 87 ? -9.223 0.140 16.862 1.00 97.56 87 HIS A CA 1
ATOM 625 C C . HIS A 1 87 ? -8.090 -0.729 16.324 1.00 97.56 87 HIS A C 1
ATOM 627 O O . HIS A 1 87 ? -6.911 -0.419 16.503 1.00 97.56 87 HIS A O 1
ATOM 633 N N . THR A 1 88 ? -8.452 -1.807 15.648 1.00 97.75 88 THR A N 1
ATOM 634 C CA . THR A 1 88 ? -7.518 -2.702 14.971 1.00 97.75 88 THR A CA 1
ATOM 635 C C . THR A 1 88 ? -7.728 -2.584 13.467 1.00 97.75 88 THR A C 1
ATOM 637 O O . THR A 1 88 ? -8.861 -2.568 12.989 1.00 97.75 88 THR A O 1
ATOM 640 N N . VAL A 1 89 ? -6.633 -2.499 12.716 1.00 97.69 89 VAL A N 1
ATOM 641 C CA . VAL A 1 89 ? -6.646 -2.615 11.254 1.00 97.69 89 VAL A CA 1
ATOM 642 C C . VAL A 1 89 ? -5.916 -3.893 10.879 1.00 97.69 89 VAL A C 1
ATOM 644 O O . VAL A 1 89 ? -4.732 -4.023 11.187 1.00 97.69 89 VAL A O 1
ATOM 647 N N . SER A 1 90 ? -6.603 -4.816 10.219 1.00 97.56 90 SER A N 1
ATOM 648 C CA . SER A 1 90 ? -6.083 -6.147 9.886 1.00 97.56 90 SER A CA 1
ATOM 649 C C . SER A 1 90 ? -5.987 -6.339 8.379 1.00 97.56 90 SER A C 1
ATOM 651 O O . SER A 1 90 ? -6.794 -5.792 7.631 1.00 97.56 90 SER A O 1
ATOM 653 N N . VAL A 1 91 ? -5.016 -7.124 7.918 1.00 97.75 91 VAL A N 1
ATOM 654 C CA . VAL A 1 91 ? -4.945 -7.573 6.522 1.00 97.75 91 VAL A CA 1
ATOM 655 C C . VAL A 1 91 ? -5.969 -8.685 6.312 1.00 97.75 91 VAL A C 1
ATOM 657 O O . VAL A 1 91 ? -5.964 -9.692 7.026 1.00 97.75 91 VAL A O 1
ATOM 660 N N . LYS A 1 92 ? -6.838 -8.532 5.308 1.00 96.31 92 LYS A N 1
ATOM 661 C CA . LYS A 1 92 ? -7.833 -9.561 4.986 1.00 96.31 92 LYS A CA 1
ATOM 662 C C . LYS A 1 92 ? -7.152 -10.845 4.521 1.00 96.31 92 LYS A C 1
ATOM 664 O O . LYS A 1 92 ? -6.219 -10.811 3.723 1.00 96.31 92 LYS A O 1
ATOM 669 N N . GLY A 1 93 ? -7.663 -11.985 4.981 1.00 94.50 93 GLY A N 1
ATOM 670 C CA . GLY A 1 93 ? -7.126 -13.307 4.639 1.00 94.50 93 GLY A CA 1
ATOM 671 C C . GLY A 1 93 ? -5.989 -13.793 5.546 1.00 94.50 93 GLY A C 1
ATOM 672 O O . GLY A 1 93 ? -5.446 -14.868 5.302 1.00 94.50 93 GLY A O 1
ATOM 673 N N . GLY A 1 94 ? -5.646 -13.046 6.601 1.00 95.19 94 GLY A N 1
ATOM 674 C CA . GLY A 1 94 ? -4.736 -13.503 7.652 1.00 95.19 94 GLY A CA 1
ATOM 675 C C . GLY A 1 94 ? -3.264 -13.573 7.234 1.00 95.19 94 GLY A C 1
ATOM 676 O O . GLY A 1 94 ? -2.808 -12.842 6.355 1.00 95.19 94 GLY A O 1
ATOM 677 N N . ALA A 1 95 ? -2.506 -14.444 7.905 1.00 96.38 95 ALA A N 1
ATOM 678 C CA . ALA A 1 95 ? -1.043 -14.465 7.856 1.00 96.38 95 ALA A CA 1
ATOM 679 C C . ALA A 1 95 ? -0.471 -14.756 6.462 1.00 96.38 95 ALA A C 1
ATOM 681 O O . ALA A 1 95 ? 0.405 -14.026 6.001 1.00 96.38 95 ALA A O 1
ATOM 682 N N . ASP A 1 96 ? -1.001 -15.756 5.755 1.00 95.62 96 ASP A N 1
ATOM 683 C CA . ASP A 1 96 ? -0.520 -16.110 4.414 1.00 95.62 96 ASP A CA 1
ATOM 684 C C . ASP A 1 96 ? -0.865 -15.035 3.374 1.00 95.62 96 ASP A C 1
ATOM 686 O O . ASP A 1 96 ? -0.056 -14.728 2.494 1.00 95.62 96 ASP A O 1
ATOM 690 N N . ALA A 1 97 ? -2.044 -14.414 3.492 1.00 96.25 97 ALA A N 1
ATOM 691 C CA . ALA A 1 97 ? -2.435 -13.304 2.629 1.00 96.25 97 ALA A CA 1
ATOM 692 C C . ALA A 1 97 ? -1.540 -12.079 2.859 1.00 96.25 97 ALA A C 1
ATOM 694 O O . ALA A 1 97 ? -1.066 -11.484 1.892 1.00 96.25 97 ALA A O 1
ATOM 695 N N . ALA A 1 98 ? -1.242 -11.750 4.120 1.00 97.06 98 ALA A N 1
ATOM 696 C CA . ALA A 1 98 ? -0.304 -10.690 4.475 1.00 97.06 98 ALA A CA 1
ATOM 697 C C . ALA A 1 98 ? 1.117 -10.989 3.973 1.00 97.06 98 ALA A C 1
ATOM 699 O O . ALA A 1 98 ? 1.758 -10.121 3.380 1.00 97.06 98 ALA A O 1
ATOM 700 N N . ALA A 1 99 ? 1.591 -12.228 4.132 1.00 96.31 99 ALA A N 1
ATOM 701 C CA . ALA A 1 99 ? 2.909 -12.651 3.668 1.00 96.31 99 ALA A CA 1
ATOM 702 C C . ALA A 1 99 ? 3.036 -12.488 2.152 1.00 96.31 99 ALA A C 1
ATOM 704 O O . ALA A 1 99 ? 4.008 -11.913 1.657 1.00 96.31 99 ALA A O 1
ATOM 705 N N . LYS A 1 100 ? 2.024 -12.940 1.404 1.00 95.75 100 LYS A N 1
ATOM 706 C CA . LYS A 1 100 ? 1.964 -12.785 -0.049 1.00 95.75 100 LYS A CA 1
ATOM 707 C C . LYS A 1 100 ? 1.883 -11.316 -0.466 1.00 95.75 100 LYS A C 1
ATOM 709 O O . LYS A 1 100 ? 2.641 -10.907 -1.337 1.00 95.75 100 LYS A O 1
ATOM 714 N N . LEU A 1 101 ? 1.015 -10.529 0.171 1.00 96.56 101 LEU A N 1
ATOM 715 C CA . LEU A 1 101 ? 0.849 -9.105 -0.117 1.00 96.56 101 LEU A CA 1
ATOM 716 C C . LEU A 1 101 ? 2.169 -8.346 0.048 1.00 96.56 101 LEU A C 1
ATOM 718 O O . LEU A 1 101 ? 2.606 -7.665 -0.876 1.00 96.56 101 LEU A O 1
ATOM 722 N N . PHE A 1 102 ? 2.821 -8.473 1.206 1.00 96.19 102 PHE A N 1
ATOM 723 C CA . PHE A 1 102 ? 4.036 -7.713 1.497 1.00 96.19 102 PHE A CA 1
ATOM 724 C C . PHE A 1 102 ? 5.247 -8.201 0.705 1.00 96.19 102 PHE A C 1
ATOM 726 O O . PHE A 1 102 ? 6.024 -7.373 0.231 1.00 96.19 102 PHE A O 1
ATOM 733 N N . SER A 1 103 ? 5.388 -9.513 0.493 1.00 94.88 103 SER A N 1
ATOM 734 C CA . SER A 1 103 ? 6.481 -10.052 -0.327 1.00 94.88 103 SER A CA 1
ATOM 735 C C . SER A 1 103 ? 6.363 -9.630 -1.791 1.00 94.88 103 SER A C 1
ATOM 737 O O . SER A 1 103 ? 7.357 -9.214 -2.387 1.00 94.88 103 SER A O 1
ATOM 739 N N . GLU A 1 104 ? 5.160 -9.693 -2.368 1.00 95.38 104 GLU A N 1
ATOM 740 C CA . GLU A 1 104 ? 4.925 -9.276 -3.748 1.00 95.38 104 GLU A CA 1
ATOM 741 C C . GLU A 1 104 ? 5.098 -7.763 -3.895 1.00 95.38 104 GLU A C 1
ATOM 743 O O . GLU A 1 104 ? 5.731 -7.301 -4.842 1.00 95.38 104 GLU A O 1
ATOM 748 N N . TRP A 1 105 ? 4.611 -6.984 -2.926 1.00 94.94 105 TRP A N 1
ATOM 749 C CA . TRP A 1 105 ? 4.770 -5.535 -2.945 1.00 94.94 105 TRP A CA 1
ATOM 750 C C . TRP A 1 105 ? 6.251 -5.148 -2.900 1.00 94.94 105 TRP A C 1
ATOM 752 O O . TRP A 1 105 ? 6.710 -4.405 -3.768 1.00 94.94 105 TRP A O 1
ATOM 762 N N . ALA A 1 106 ? 7.019 -5.702 -1.960 1.00 93.56 106 ALA A N 1
ATOM 763 C CA . ALA A 1 106 ? 8.454 -5.446 -1.863 1.00 93.56 106 ALA A CA 1
ATOM 764 C C . ALA A 1 106 ? 9.196 -5.836 -3.155 1.00 93.56 106 ALA A C 1
ATOM 766 O O . ALA A 1 106 ? 10.044 -5.087 -3.641 1.00 93.56 106 ALA A O 1
ATOM 767 N N . TYR A 1 107 ? 8.846 -6.979 -3.752 1.00 93.81 107 TYR A N 1
ATOM 768 C CA . TYR A 1 107 ? 9.442 -7.434 -5.007 1.00 93.81 107 TYR A CA 1
ATOM 769 C C . TYR A 1 107 ? 9.156 -6.496 -6.185 1.00 93.81 107 TYR A C 1
ATOM 771 O O . TYR A 1 107 ? 10.064 -6.174 -6.952 1.00 93.81 107 TYR A O 1
ATOM 779 N N . LEU A 1 108 ? 7.910 -6.051 -6.341 1.00 94.81 108 LEU A N 1
ATOM 780 C CA . LEU A 1 108 ? 7.529 -5.142 -7.420 1.00 94.81 108 LEU A CA 1
ATOM 781 C C . LEU A 1 108 ? 8.135 -3.747 -7.209 1.00 94.81 108 LEU A C 1
ATOM 783 O O . LEU A 1 108 ? 8.673 -3.166 -8.149 1.00 94.81 108 LEU A O 1
ATOM 787 N N . GLU A 1 109 ? 8.133 -3.217 -5.982 1.00 93.19 109 GLU A N 1
ATOM 788 C CA . GLU A 1 109 ? 8.795 -1.941 -5.673 1.00 93.19 109 GLU A CA 1
ATOM 789 C C . GLU A 1 109 ? 10.286 -1.961 -6.011 1.00 93.19 109 GLU A C 1
ATOM 791 O O . GLU A 1 109 ? 10.795 -1.001 -6.595 1.00 93.19 109 GLU A O 1
ATOM 796 N N . ALA A 1 110 ? 10.973 -3.068 -5.714 1.00 93.50 110 ALA A N 1
ATOM 797 C CA . ALA A 1 110 ? 12.387 -3.235 -6.031 1.00 93.50 110 ALA A CA 1
ATOM 798 C C . ALA A 1 110 ? 12.679 -3.168 -7.543 1.00 93.50 110 ALA A C 1
ATOM 800 O O . ALA A 1 110 ? 13.801 -2.847 -7.929 1.00 93.50 110 ALA A O 1
ATOM 801 N N . GLN A 1 111 ? 11.687 -3.420 -8.405 1.00 94.44 111 GLN A N 1
ATOM 802 C CA . GLN A 1 111 ? 11.829 -3.341 -9.863 1.00 94.44 111 GLN A CA 1
ATOM 803 C C . GLN A 1 111 ? 11.556 -1.949 -10.438 1.00 94.44 111 GLN A C 1
ATOM 805 O O . GLN A 1 111 ? 11.961 -1.675 -11.571 1.00 94.44 111 GLN A O 1
ATOM 810 N N . VAL A 1 112 ? 10.914 -1.049 -9.684 1.00 94.81 112 VAL A N 1
ATOM 811 C CA . VAL A 1 112 ? 10.497 0.268 -10.197 1.00 94.81 112 VAL A CA 1
ATOM 812 C C . VAL A 1 112 ? 11.703 1.090 -10.636 1.00 94.81 112 VAL A C 1
ATOM 814 O O . VAL A 1 112 ? 11.756 1.562 -11.771 1.00 94.81 112 VAL A O 1
ATOM 817 N N . GLN A 1 113 ? 12.693 1.241 -9.754 1.00 95.69 113 GLN A N 1
ATOM 818 C CA . GLN A 1 113 ? 13.869 2.056 -10.045 1.00 95.69 113 GLN A CA 1
ATOM 819 C C . GLN A 1 113 ? 14.765 1.438 -11.136 1.00 95.69 113 GLN A C 1
ATOM 821 O O . GLN A 1 113 ? 15.114 2.168 -12.065 1.00 95.69 113 GLN A O 1
ATOM 826 N N . PRO A 1 114 ? 15.108 0.132 -11.108 1.00 95.31 114 PRO A N 1
ATOM 827 C CA . PRO A 1 114 ? 15.861 -0.495 -12.194 1.00 95.31 114 PRO A CA 1
ATOM 828 C C . PRO A 1 114 ? 15.180 -0.372 -13.560 1.00 95.31 114 PRO A C 1
ATOM 830 O O . PRO A 1 114 ? 15.842 -0.025 -14.536 1.00 95.31 114 PRO A O 1
ATOM 833 N N . THR A 1 115 ? 13.862 -0.591 -13.631 1.00 95.50 115 THR A N 1
ATOM 834 C CA . THR A 1 115 ? 13.098 -0.475 -14.885 1.00 95.50 115 THR A CA 1
ATOM 835 C C . THR A 1 115 ? 13.113 0.957 -15.409 1.00 95.50 115 THR A C 1
ATOM 837 O O . THR A 1 115 ? 13.317 1.173 -16.602 1.00 95.50 115 THR A O 1
ATOM 840 N N . GLN A 1 116 ? 12.953 1.945 -14.523 1.00 96.06 116 GLN A N 1
ATOM 841 C CA . GLN A 1 116 ? 13.022 3.356 -14.895 1.00 96.06 116 GLN A CA 1
ATOM 842 C C . GLN A 1 116 ? 14.408 3.732 -15.437 1.00 96.06 116 GLN A C 1
ATOM 844 O O . GLN A 1 116 ? 14.497 4.328 -16.504 1.00 96.06 116 GLN A O 1
ATOM 849 N N . ILE A 1 117 ? 15.484 3.325 -14.756 1.00 96.88 117 ILE A N 1
ATOM 850 C CA . ILE A 1 117 ? 16.863 3.588 -15.199 1.00 96.88 117 ILE A CA 1
ATOM 851 C C . ILE A 1 117 ? 17.138 2.931 -16.556 1.00 96.88 117 ILE A C 1
ATOM 853 O O . ILE A 1 117 ? 17.734 3.554 -17.434 1.00 96.88 117 ILE A O 1
ATOM 857 N N . ALA A 1 118 ? 16.710 1.679 -16.738 1.00 96.88 118 ALA A N 1
ATOM 858 C CA . ALA A 1 118 ? 16.867 0.977 -18.006 1.00 96.88 118 ALA A CA 1
ATOM 859 C C . ALA A 1 118 ? 16.123 1.701 -19.136 1.00 96.88 118 ALA A C 1
ATOM 861 O O . ALA A 1 118 ? 16.689 1.884 -20.213 1.00 96.88 118 ALA A O 1
ATOM 862 N N . LEU A 1 119 ? 14.888 2.154 -18.885 1.00 97.25 119 LEU A N 1
ATOM 863 C CA . LEU A 1 119 ? 14.093 2.903 -19.857 1.00 97.25 119 LEU A CA 1
ATOM 864 C C . LEU A 1 119 ? 14.748 4.240 -20.219 1.00 97.25 119 LEU A C 1
ATOM 866 O O . LEU A 1 119 ? 14.856 4.557 -21.399 1.00 97.25 119 LEU A O 1
ATOM 870 N N . ASP A 1 120 ? 15.225 4.997 -19.230 1.00 97.38 120 ASP A N 1
ATOM 871 C CA . ASP A 1 120 ? 15.887 6.285 -19.462 1.00 97.38 120 ASP A CA 1
ATOM 872 C C . ASP A 1 120 ? 17.166 6.117 -20.294 1.00 97.38 120 ASP A C 1
ATOM 874 O O . ASP A 1 120 ? 17.420 6.893 -21.217 1.00 97.38 120 ASP A O 1
ATOM 878 N N . LYS A 1 121 ? 17.938 5.056 -20.028 1.00 97.75 121 LYS A N 1
ATOM 879 C CA . LYS A 1 121 ? 19.104 4.699 -20.841 1.00 97.75 121 LYS A CA 1
ATOM 880 C C . LYS A 1 121 ? 18.707 4.334 -22.275 1.00 97.75 121 LYS A C 1
ATOM 882 O O . LYS A 1 121 ? 19.301 4.853 -23.214 1.00 97.75 121 LYS A O 1
ATOM 887 N N . ALA A 1 122 ? 17.702 3.476 -22.451 1.00 97.38 122 ALA A N 1
ATOM 888 C CA . ALA A 1 122 ? 17.242 3.062 -23.777 1.00 97.38 122 ALA A CA 1
ATOM 889 C C . ALA A 1 122 ? 16.714 4.247 -24.599 1.00 97.38 122 ALA A C 1
ATOM 891 O O . ALA A 1 122 ? 16.988 4.335 -25.794 1.00 97.38 122 ALA A O 1
ATOM 892 N N . LEU A 1 123 ? 16.009 5.184 -23.957 1.00 97.25 123 LEU A N 1
ATOM 893 C CA . LEU A 1 123 ? 15.553 6.425 -24.582 1.00 97.25 123 LEU A CA 1
ATOM 894 C C . LEU A 1 123 ? 16.732 7.268 -25.072 1.00 97.25 123 LEU A C 1
ATOM 896 O O . LEU A 1 123 ? 16.720 7.706 -26.219 1.00 97.25 123 LEU A O 1
ATOM 900 N N . PHE A 1 124 ? 17.760 7.442 -24.240 1.00 97.00 124 PHE A N 1
ATOM 901 C CA . PHE A 1 124 ? 18.965 8.175 -24.623 1.00 97.00 124 PHE A CA 1
ATOM 902 C C . PHE A 1 124 ? 19.694 7.513 -25.806 1.00 97.00 124 PHE A C 1
ATOM 904 O O . PHE A 1 124 ? 20.007 8.178 -26.793 1.00 97.00 124 PHE A O 1
ATOM 911 N N . ASP A 1 125 ? 19.903 6.195 -25.758 1.00 96.38 125 ASP A N 1
ATOM 912 C CA . ASP A 1 125 ? 20.567 5.441 -26.831 1.00 96.38 125 ASP A CA 1
ATOM 913 C C . ASP A 1 125 ? 19.752 5.458 -28.142 1.00 96.38 125 ASP A C 1
ATOM 915 O O . ASP A 1 125 ? 20.308 5.455 -29.247 1.00 96.38 125 ASP A O 1
ATOM 919 N N . ALA A 1 126 ? 18.420 5.468 -28.049 1.00 96.38 126 ALA A N 1
ATOM 920 C CA . ALA A 1 126 ? 17.528 5.604 -29.197 1.00 96.38 126 ALA A CA 1
ATOM 921 C C . ALA A 1 126 ? 17.540 7.031 -29.777 1.00 96.38 126 ALA A C 1
ATOM 923 O O . ALA A 1 126 ? 17.547 7.180 -30.997 1.00 96.38 126 ALA A O 1
ATOM 924 N N . ASP A 1 127 ? 17.621 8.069 -28.941 1.00 94.69 127 ASP A N 1
ATOM 925 C CA . ASP A 1 127 ? 17.765 9.462 -29.386 1.00 94.69 127 ASP A CA 1
ATOM 926 C C . ASP A 1 127 ? 19.078 9.679 -30.157 1.00 94.69 127 ASP A C 1
ATOM 928 O O . ASP A 1 127 ? 19.079 10.300 -31.223 1.00 94.69 127 ASP A O 1
ATOM 932 N N . VAL A 1 128 ? 20.186 9.093 -29.689 1.00 95.38 128 VAL A N 1
ATOM 933 C CA . VAL A 1 128 ? 21.478 9.131 -30.399 1.00 95.38 128 VAL A CA 1
ATOM 934 C C . VAL A 1 128 ? 21.380 8.457 -31.772 1.00 95.38 128 VAL A C 1
ATOM 936 O O . VAL A 1 128 ? 21.821 9.024 -32.773 1.00 95.38 128 VAL A O 1
ATOM 939 N N . ARG A 1 129 ? 20.771 7.269 -31.852 1.00 94.00 129 ARG A N 1
ATOM 940 C CA . ARG A 1 129 ? 20.590 6.544 -33.122 1.00 94.00 129 ARG A CA 1
ATOM 941 C C . ARG A 1 129 ? 19.635 7.258 -34.080 1.00 94.00 129 ARG A C 1
ATOM 943 O O . ARG A 1 129 ? 19.886 7.276 -35.284 1.00 94.00 129 ARG A O 1
ATOM 950 N N . ALA A 1 130 ? 18.579 7.889 -33.566 1.00 93.88 130 ALA A N 1
ATOM 951 C CA . ALA A 1 130 ? 17.675 8.715 -34.364 1.00 93.88 130 ALA A CA 1
ATOM 952 C C . ALA A 1 130 ? 18.406 9.926 -34.963 1.00 93.88 130 ALA A C 1
ATOM 954 O O . ALA A 1 130 ? 18.289 10.176 -36.161 1.00 93.88 130 ALA A O 1
ATOM 955 N N . ALA A 1 131 ? 19.239 10.616 -34.176 1.00 92.81 131 ALA A N 1
ATOM 956 C CA . ALA A 1 131 ? 20.060 11.726 -34.663 1.00 92.81 131 ALA A CA 1
ATOM 957 C C . ALA A 1 131 ? 21.080 11.300 -35.739 1.00 92.81 131 ALA A C 1
ATOM 959 O O . ALA A 1 131 ? 21.422 12.090 -36.615 1.00 92.81 131 ALA A O 1
ATOM 960 N N . GLN A 1 132 ? 21.539 10.045 -35.705 1.00 94.31 132 GLN A N 1
ATOM 961 C CA . GLN A 1 132 ? 22.419 9.451 -36.720 1.00 94.31 132 GLN A CA 1
ATOM 962 C C . GLN A 1 132 ? 21.667 8.916 -37.954 1.00 94.31 132 GLN A C 1
ATOM 964 O O . GLN A 1 132 ? 22.292 8.336 -38.841 1.00 94.31 132 GLN A O 1
ATOM 969 N N . GLY A 1 133 ? 20.339 9.065 -38.018 1.00 91.75 133 GLY A N 1
ATOM 970 C CA . GLY A 1 133 ? 19.512 8.561 -39.119 1.00 91.75 133 GLY A CA 1
ATOM 971 C C . GLY A 1 133 ? 19.305 7.041 -39.121 1.00 91.75 133 GLY A C 1
ATOM 972 O O . GLY A 1 133 ? 18.794 6.499 -40.095 1.00 91.75 133 GLY A O 1
ATOM 973 N N . GLN A 1 134 ? 19.681 6.342 -38.045 1.00 92.12 134 GLN A N 1
ATOM 974 C CA . GLN A 1 134 ? 19.544 4.883 -37.914 1.00 92.12 134 GLN A CA 1
ATOM 975 C C . GLN A 1 134 ? 18.155 4.456 -37.412 1.00 92.12 134 GLN A C 1
ATOM 977 O O . GLN A 1 134 ? 17.803 3.282 -37.485 1.00 92.12 134 GLN A O 1
ATOM 982 N N . LEU A 1 135 ? 17.366 5.406 -36.901 1.00 91.88 135 LEU A N 1
ATOM 983 C CA . LEU A 1 135 ? 15.975 5.221 -36.483 1.00 91.88 135 LEU A CA 1
ATOM 984 C C . LEU A 1 135 ? 15.096 6.247 -37.218 1.00 91.88 135 LEU A C 1
ATOM 986 O O . LEU A 1 135 ? 14.842 7.323 -36.671 1.00 91.88 135 LEU A O 1
ATOM 990 N N . PRO A 1 136 ? 14.650 5.951 -38.455 1.00 84.88 136 PRO A N 1
ATOM 991 C CA . PRO A 1 136 ? 13.864 6.889 -39.263 1.00 84.88 136 PRO A CA 1
ATOM 992 C C . PRO A 1 136 ? 12.500 7.212 -38.635 1.00 84.88 136 PRO A C 1
ATOM 994 O O . PRO A 1 136 ? 12.030 8.342 -38.734 1.00 84.88 136 PRO A O 1
ATOM 997 N N . ASP A 1 137 ? 11.915 6.258 -37.908 1.00 88.94 137 ASP A N 1
ATOM 998 C CA . ASP A 1 137 ? 10.639 6.415 -37.197 1.00 88.94 137 ASP A CA 1
ATOM 999 C C . ASP A 1 137 ? 10.805 7.033 -35.788 1.00 88.94 137 ASP A C 1
ATOM 1001 O O . ASP A 1 137 ? 9.861 7.108 -34.996 1.00 88.94 137 ASP A O 1
ATOM 1005 N N . GLY A 1 138 ? 12.021 7.484 -35.458 1.00 89.44 138 GLY A N 1
ATOM 1006 C CA . GLY A 1 138 ? 12.369 8.103 -34.184 1.00 89.44 138 GLY A CA 1
ATOM 1007 C C . GLY A 1 138 ? 12.511 7.120 -33.017 1.00 89.44 138 GLY A C 1
ATOM 1008 O O . GLY A 1 138 ? 12.362 5.905 -33.142 1.00 89.44 138 GLY A O 1
ATOM 1009 N N . ARG A 1 139 ? 12.803 7.664 -31.829 1.00 89.25 139 ARG A N 1
ATOM 1010 C CA . ARG A 1 139 ? 13.166 6.877 -30.635 1.00 89.25 139 ARG A CA 1
ATOM 1011 C C . ARG A 1 139 ? 12.090 5.899 -30.152 1.00 89.25 139 ARG A C 1
ATOM 1013 O O . ARG A 1 139 ? 12.410 4.872 -29.572 1.00 89.25 139 ARG A O 1
ATOM 1020 N N . ASN A 1 140 ? 10.813 6.212 -30.379 1.00 89.75 140 ASN A N 1
ATOM 1021 C CA . ASN A 1 140 ? 9.691 5.396 -29.902 1.00 89.75 140 ASN A CA 1
ATOM 1022 C C . ASN A 1 140 ? 9.482 4.132 -30.751 1.00 89.75 140 ASN A C 1
ATOM 1024 O O . ASN A 1 140 ? 8.766 3.225 -30.329 1.00 89.75 140 ASN A O 1
ATOM 1028 N N . ALA A 1 141 ? 10.088 4.074 -31.940 1.00 90.06 141 ALA A N 1
ATOM 1029 C CA . ALA A 1 141 ? 10.109 2.876 -32.766 1.00 90.06 141 ALA A CA 1
ATOM 1030 C C . ALA A 1 141 ? 11.173 1.870 -32.307 1.00 90.06 141 ALA A C 1
ATOM 1032 O O . ALA A 1 141 ? 11.125 0.709 -32.715 1.00 90.06 141 ALA A O 1
ATOM 1033 N N . ASP A 1 142 ? 12.106 2.287 -31.442 1.00 95.31 142 ASP A N 1
ATOM 1034 C CA . ASP A 1 142 ? 13.132 1.398 -30.923 1.00 95.31 142 ASP A CA 1
ATOM 1035 C C . ASP A 1 142 ? 12.507 0.232 -30.121 1.00 95.31 142 ASP A C 1
ATOM 1037 O O . ASP A 1 142 ? 11.724 0.467 -29.189 1.00 95.31 142 ASP A O 1
ATOM 1041 N N . PRO A 1 143 ? 12.832 -1.034 -30.456 1.00 94.75 143 PRO A N 1
ATOM 1042 C CA . PRO A 1 143 ? 12.252 -2.197 -29.790 1.00 94.75 143 PRO A CA 1
ATOM 1043 C C . PRO A 1 143 ? 12.508 -2.238 -28.281 1.00 94.75 143 PRO A C 1
ATOM 1045 O O . PRO A 1 143 ? 11.633 -2.676 -27.533 1.00 94.75 143 PRO A O 1
ATOM 1048 N N . GLU A 1 144 ? 13.672 -1.770 -27.823 1.00 95.44 144 GLU A N 1
ATOM 1049 C CA . GLU A 1 144 ? 14.038 -1.805 -26.407 1.00 95.44 144 GLU A CA 1
ATOM 1050 C C . GLU A 1 144 ? 13.295 -0.721 -25.620 1.00 95.44 144 GLU A C 1
ATOM 1052 O O . GLU A 1 144 ? 12.754 -1.004 -24.548 1.00 95.44 144 GLU A O 1
ATOM 1057 N N . VAL A 1 145 ? 13.149 0.481 -26.191 1.00 96.81 145 VAL A N 1
ATOM 1058 C CA . VAL A 1 145 ? 12.281 1.533 -25.629 1.00 96.81 145 VAL A CA 1
ATOM 1059 C C . VA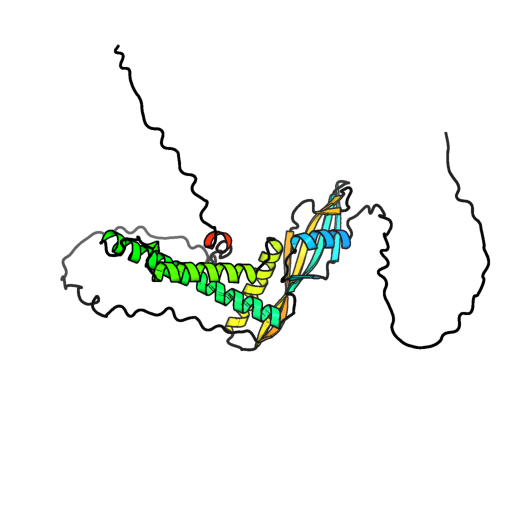L A 1 145 ? 10.845 1.028 -25.480 1.00 96.81 145 VAL A C 1
ATOM 1061 O O . VAL A 1 145 ? 10.240 1.200 -24.418 1.00 96.81 145 VAL A O 1
ATOM 1064 N N . ARG A 1 146 ? 10.291 0.359 -26.501 1.00 96.38 146 ARG A N 1
ATOM 1065 C CA . ARG A 1 146 ? 8.929 -0.202 -26.441 1.00 96.38 146 ARG A CA 1
ATOM 1066 C C . ARG A 1 146 ? 8.799 -1.284 -25.373 1.00 96.38 146 ARG A C 1
ATOM 1068 O O . ARG A 1 146 ? 7.861 -1.238 -24.577 1.00 96.38 146 ARG A O 1
ATOM 1075 N N . ARG A 1 147 ? 9.747 -2.225 -25.324 1.00 97.50 147 ARG A N 1
ATOM 1076 C CA . ARG A 1 147 ? 9.765 -3.318 -24.343 1.00 97.50 147 ARG A CA 1
ATOM 1077 C C . ARG A 1 147 ? 9.814 -2.784 -22.911 1.00 97.50 147 ARG A C 1
ATOM 1079 O O . ARG A 1 147 ? 9.033 -3.219 -22.069 1.00 97.50 147 ARG A O 1
ATOM 1086 N N . LEU A 1 148 ? 10.699 -1.827 -22.634 1.00 97.12 148 LEU A N 1
ATOM 1087 C CA . LEU A 1 148 ? 10.858 -1.237 -21.302 1.00 97.12 148 LEU A CA 1
ATOM 1088 C C . LEU A 1 148 ? 9.683 -0.335 -20.910 1.00 97.12 148 LEU A C 1
ATOM 1090 O O . LEU A 1 148 ? 9.291 -0.320 -19.744 1.00 97.12 148 LEU A O 1
ATOM 1094 N N . THR A 1 149 ? 9.077 0.363 -21.873 1.00 96.94 149 THR A N 1
ATOM 1095 C CA . THR A 1 149 ? 7.839 1.123 -21.642 1.00 96.94 149 THR A CA 1
ATOM 1096 C C . THR A 1 149 ? 6.709 0.183 -21.223 1.00 96.94 149 THR A C 1
ATOM 1098 O O . THR A 1 149 ? 6.079 0.407 -20.192 1.00 96.94 149 THR A O 1
ATOM 1101 N N . GLN A 1 150 ? 6.517 -0.925 -21.948 1.00 96.94 150 GLN A N 1
ATOM 1102 C CA . GLN A 1 150 ? 5.516 -1.935 -21.605 1.00 96.94 150 GLN A CA 1
ATOM 1103 C C . GLN A 1 150 ? 5.792 -2.575 -20.235 1.00 96.94 150 GLN A C 1
ATOM 1105 O O . GLN A 1 150 ? 4.869 -2.732 -19.438 1.00 96.94 150 GLN A O 1
ATOM 1110 N N . ALA A 1 151 ? 7.051 -2.903 -19.929 1.00 95.88 151 ALA A N 1
ATOM 1111 C CA . ALA A 1 151 ? 7.431 -3.448 -18.625 1.00 95.88 151 ALA A CA 1
ATOM 1112 C C . ALA A 1 151 ? 7.107 -2.469 -17.481 1.00 95.88 151 ALA A C 1
ATOM 1114 O O . ALA A 1 151 ? 6.543 -2.867 -16.462 1.00 95.88 151 ALA A O 1
ATOM 1115 N N . LYS A 1 152 ? 7.386 -1.171 -17.666 1.00 96.38 152 LYS A N 1
ATOM 1116 C CA . LYS A 1 152 ? 7.033 -0.122 -16.699 1.00 96.38 152 LYS A CA 1
ATOM 1117 C C . LYS A 1 152 ? 5.519 -0.018 -16.491 1.00 96.38 152 LYS A C 1
ATOM 1119 O O . LYS A 1 152 ? 5.072 0.096 -15.350 1.00 96.38 152 LYS A O 1
ATOM 1124 N N . GLU A 1 153 ? 4.730 -0.055 -17.562 1.00 96.50 153 GLU A N 1
ATOM 1125 C CA . GLU A 1 153 ? 3.263 0.000 -17.490 1.00 96.50 153 GLU A CA 1
ATOM 1126 C C . GLU A 1 153 ? 2.669 -1.233 -16.798 1.00 96.50 153 GLU A C 1
ATOM 1128 O O . GLU A 1 153 ? 1.783 -1.108 -15.947 1.00 96.50 153 GLU A O 1
ATOM 1133 N N . GLN A 1 154 ? 3.187 -2.425 -17.106 1.00 96.12 154 GLN A N 1
ATOM 1134 C CA . GLN A 1 154 ? 2.796 -3.672 -16.445 1.00 96.12 154 GLN A CA 1
ATOM 1135 C C . GLN A 1 154 ? 3.124 -3.635 -14.953 1.00 96.12 154 GLN A C 1
ATOM 1137 O O . GLN A 1 154 ? 2.277 -3.989 -14.129 1.00 96.12 154 GLN A O 1
ATOM 1142 N N . LEU A 1 155 ? 4.314 -3.144 -14.598 1.00 95.56 155 LEU A N 1
ATOM 1143 C CA . LEU A 1 155 ? 4.729 -2.980 -13.212 1.00 95.56 155 LEU A CA 1
ATOM 1144 C C . LEU A 1 155 ? 3.800 -2.022 -12.460 1.00 95.56 155 LEU A C 1
ATOM 1146 O O . LEU A 1 155 ? 3.300 -2.377 -11.394 1.00 95.56 155 LEU A O 1
ATOM 1150 N N . ALA A 1 156 ? 3.512 -0.851 -13.037 1.00 94.50 156 ALA A N 1
ATOM 1151 C CA . ALA A 1 156 ? 2.587 0.131 -12.470 1.00 94.50 156 ALA A CA 1
ATOM 1152 C C . ALA A 1 156 ? 1.186 -0.462 -12.246 1.00 94.50 156 ALA A C 1
ATOM 1154 O O . ALA A 1 156 ? 0.598 -0.311 -11.176 1.00 94.50 156 ALA A O 1
ATOM 1155 N N . THR A 1 157 ? 0.674 -1.181 -13.247 1.00 96.12 157 THR A N 1
ATOM 1156 C CA . THR A 1 157 ? -0.652 -1.810 -13.211 1.00 96.12 157 THR A CA 1
ATOM 1157 C C . THR A 1 157 ? -0.730 -2.879 -12.126 1.00 96.12 157 THR A C 1
ATOM 1159 O O . THR A 1 157 ? -1.704 -2.940 -11.369 1.00 96.12 157 THR A O 1
ATOM 1162 N N . ARG A 1 158 ? 0.307 -3.718 -12.015 1.00 95.81 158 ARG A N 1
ATOM 1163 C CA . ARG A 1 158 ? 0.366 -4.770 -10.999 1.00 95.81 158 ARG A CA 1
ATOM 1164 C C . ARG A 1 158 ? 0.423 -4.179 -9.597 1.00 95.81 158 ARG A C 1
ATOM 1166 O O . ARG A 1 158 ? -0.317 -4.619 -8.723 1.00 95.81 158 ARG A O 1
ATOM 1173 N N . LEU A 1 159 ? 1.244 -3.153 -9.415 1.00 94.19 159 LEU A N 1
ATOM 1174 C CA . LEU A 1 159 ? 1.382 -2.402 -8.176 1.00 94.1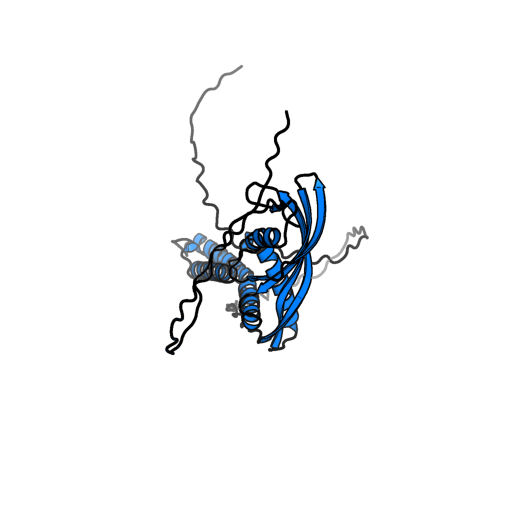9 159 LEU A CA 1
ATOM 1175 C C . LEU A 1 159 ? 0.062 -1.753 -7.726 1.00 94.19 159 LEU A C 1
ATOM 1177 O O . LEU A 1 159 ? -0.326 -1.906 -6.569 1.00 94.19 159 LEU A O 1
ATOM 1181 N N . ALA A 1 160 ? -0.667 -1.108 -8.640 1.00 93.25 160 ALA A N 1
ATOM 1182 C CA . ALA A 1 160 ? -1.983 -0.531 -8.355 1.00 93.25 160 ALA A CA 1
ATOM 1183 C C . ALA A 1 160 ? -3.035 -1.600 -8.005 1.00 93.25 160 ALA A C 1
ATOM 1185 O O . ALA A 1 160 ? -3.850 -1.404 -7.107 1.00 93.25 160 ALA A O 1
ATOM 1186 N N . SER A 1 161 ? -2.991 -2.754 -8.677 1.00 94.25 161 SER A N 1
ATOM 1187 C CA . SER A 1 161 ? -3.909 -3.871 -8.407 1.00 94.25 161 SER A CA 1
ATOM 1188 C C . SER A 1 161 ? -3.633 -4.544 -7.061 1.00 94.25 161 SER A C 1
ATOM 1190 O O . SER A 1 161 ? -4.557 -5.006 -6.397 1.00 94.25 161 SER A O 1
ATOM 1192 N N . LEU A 1 162 ? -2.359 -4.622 -6.667 1.00 93.38 162 LEU A N 1
ATOM 1193 C CA . LEU A 1 162 ? -1.932 -5.221 -5.406 1.00 93.38 162 LEU A CA 1
ATOM 1194 C C . LEU A 1 162 ? -2.315 -4.348 -4.204 1.00 93.38 162 LEU A C 1
ATOM 1196 O O . LEU A 1 162 ? -2.684 -4.868 -3.154 1.00 93.38 162 LEU A O 1
ATOM 1200 N N . MET A 1 163 ? -2.242 -3.025 -4.371 1.00 90.94 163 MET A N 1
ATOM 1201 C CA . MET A 1 163 ? -2.515 -2.039 -3.329 1.00 90.94 163 MET A CA 1
ATOM 1202 C C . MET A 1 163 ? -3.589 -1.034 -3.767 1.00 90.94 163 MET A C 1
ATOM 1204 O O . MET A 1 163 ? -3.275 0.123 -4.045 1.00 90.94 163 MET A O 1
ATOM 1208 N N . PRO A 1 164 ? -4.873 -1.438 -3.760 1.00 91.94 164 PRO A N 1
ATOM 1209 C CA . PRO A 1 164 ? -5.990 -0.589 -4.179 1.00 91.94 164 PRO A CA 1
ATOM 1210 C C . PRO A 1 164 ? -6.406 0.453 -3.122 1.00 91.94 164 PRO A C 1
ATOM 1212 O O . PRO A 1 164 ? -7.472 1.048 -3.231 1.00 91.94 164 PRO A O 1
ATOM 1215 N N . CYS A 1 165 ? -5.625 0.647 -2.053 1.00 92.75 165 CYS A N 1
ATOM 1216 C CA . CYS A 1 165 ? -5.973 1.597 -0.999 1.00 92.75 165 CYS A CA 1
ATOM 1217 C C . CYS A 1 165 ? -5.692 3.038 -1.442 1.00 92.75 165 CYS A C 1
ATOM 1219 O O . CYS A 1 165 ? -4.543 3.389 -1.710 1.00 92.75 165 CYS A O 1
ATOM 1221 N N . GLU A 1 166 ? -6.710 3.896 -1.416 1.00 91.00 166 GLU A N 1
ATOM 1222 C CA . GLU A 1 166 ? -6.565 5.315 -1.780 1.00 91.00 166 GLU A CA 1
ATOM 1223 C C . GLU A 1 166 ? -6.441 6.233 -0.557 1.00 91.00 166 GLU A C 1
ATOM 1225 O O . GLU A 1 166 ? -5.731 7.246 -0.586 1.00 91.00 166 GLU A O 1
ATOM 1230 N N . THR A 1 167 ? -7.093 5.859 0.547 1.00 92.75 167 THR A N 1
ATOM 1231 C CA . THR A 1 167 ? -7.107 6.639 1.786 1.00 92.75 167 THR A CA 1
ATOM 1232 C C . THR A 1 167 ? -5.723 6.663 2.433 1.00 92.75 167 THR A C 1
ATOM 1234 O O . THR A 1 167 ? -5.081 5.619 2.595 1.00 92.75 167 THR A O 1
ATOM 1237 N N . ILE A 1 168 ? -5.282 7.846 2.867 1.00 91.88 168 ILE A N 1
ATOM 1238 C CA . ILE A 1 168 ? -3.963 8.048 3.487 1.00 91.88 168 ILE A CA 1
ATOM 1239 C C . ILE A 1 168 ? -3.785 7.160 4.724 1.00 91.88 168 ILE A C 1
ATOM 1241 O O . ILE A 1 168 ? -2.706 6.597 4.913 1.00 91.88 168 ILE A O 1
ATOM 1245 N N . GLU A 1 169 ? -4.834 6.989 5.529 1.00 91.38 169 GLU A N 1
ATOM 1246 C CA . GLU A 1 169 ? -4.781 6.187 6.751 1.00 91.38 169 GLU A CA 1
ATOM 1247 C C . GLU A 1 169 ? -4.547 4.703 6.458 1.00 91.38 169 GLU A C 1
ATOM 1249 O O . GLU A 1 169 ? -3.587 4.130 6.978 1.00 91.38 169 GLU A O 1
ATOM 1254 N N . ALA A 1 170 ? -5.331 4.096 5.558 1.00 93.69 170 ALA A N 1
ATOM 1255 C CA . ALA A 1 170 ? -5.110 2.709 5.136 1.00 93.69 170 ALA A CA 1
ATOM 1256 C C . ALA A 1 170 ? -3.691 2.484 4.592 1.00 93.69 170 ALA A C 1
ATOM 1258 O O . ALA A 1 170 ? -2.998 1.561 5.026 1.00 93.69 170 ALA A O 1
ATOM 1259 N N . VAL A 1 171 ? -3.235 3.356 3.683 1.00 94.81 171 VAL A N 1
ATOM 1260 C CA . VAL A 1 171 ? -1.898 3.254 3.076 1.00 94.81 171 VAL A CA 1
ATOM 1261 C C . VAL A 1 171 ? -0.807 3.365 4.140 1.00 94.81 171 VAL A C 1
ATOM 1263 O O . VAL A 1 171 ? 0.137 2.578 4.132 1.00 94.81 171 VAL A O 1
ATOM 1266 N N . THR A 1 172 ? -0.945 4.294 5.087 1.00 94.50 172 THR A N 1
ATOM 1267 C CA . THR A 1 172 ? 0.043 4.502 6.154 1.00 94.50 172 THR A CA 1
ATOM 1268 C C . THR A 1 172 ? 0.146 3.278 7.063 1.00 94.50 172 THR A C 1
ATOM 1270 O O . THR A 1 172 ? 1.253 2.825 7.353 1.00 94.50 172 THR A O 1
ATOM 1273 N N . ARG A 1 173 ? -0.982 2.686 7.484 1.00 95.12 173 ARG A N 1
ATOM 1274 C CA . ARG A 1 173 ? -0.965 1.466 8.314 1.00 95.12 173 ARG A CA 1
ATOM 1275 C C . ARG A 1 173 ? -0.356 0.279 7.578 1.00 95.12 173 ARG A C 1
ATOM 1277 O O . ARG A 1 173 ? 0.451 -0.446 8.157 1.00 95.12 173 ARG A O 1
ATOM 1284 N N . LEU A 1 174 ? -0.685 0.117 6.299 1.00 96.06 174 LEU A N 1
ATOM 1285 C CA . LEU A 1 174 ? -0.108 -0.936 5.470 1.00 96.06 174 LEU A CA 1
ATOM 1286 C C . LEU A 1 174 ? 1.396 -0.752 5.258 1.00 96.06 174 LEU A C 1
ATOM 1288 O O . LEU A 1 174 ? 2.123 -1.732 5.337 1.00 96.06 174 LEU A O 1
ATOM 1292 N N . GLN A 1 175 ? 1.891 0.475 5.073 1.00 95.62 175 GLN A N 1
ATOM 1293 C CA . GLN A 1 175 ? 3.332 0.750 4.980 1.00 95.62 175 GLN A CA 1
ATOM 1294 C C . GLN A 1 175 ? 4.078 0.425 6.278 1.00 95.62 175 GLN A C 1
ATOM 1296 O O . GLN A 1 175 ? 5.183 -0.120 6.227 1.00 95.62 175 GLN A O 1
ATOM 1301 N N . VAL A 1 176 ? 3.480 0.717 7.439 1.00 96.19 176 VAL A N 1
ATOM 1302 C CA . VAL A 1 176 ? 4.053 0.339 8.740 1.00 96.19 176 VAL A CA 1
ATOM 1303 C C . VAL A 1 176 ? 4.156 -1.184 8.855 1.00 96.19 176 VAL A C 1
ATOM 1305 O O . VAL A 1 176 ? 5.230 -1.699 9.163 1.00 96.19 176 VAL A O 1
ATOM 1308 N N . MET A 1 177 ? 3.075 -1.909 8.550 1.00 97.25 177 MET A N 1
ATOM 1309 C CA . MET A 1 177 ? 3.081 -3.377 8.572 1.00 97.25 177 MET A CA 1
ATOM 1310 C C . MET A 1 177 ? 4.064 -3.963 7.551 1.00 97.25 177 MET A C 1
ATOM 1312 O O . MET A 1 177 ? 4.838 -4.851 7.890 1.00 97.25 177 MET A O 1
ATOM 1316 N N . ARG A 1 178 ? 4.119 -3.422 6.332 1.00 95.88 178 ARG A N 1
ATOM 1317 C CA . ARG A 1 178 ? 5.083 -3.838 5.307 1.00 95.88 178 ARG A CA 1
ATOM 1318 C C . ARG A 1 178 ? 6.526 -3.659 5.768 1.00 95.88 178 ARG A C 1
ATOM 1320 O O . ARG A 1 178 ? 7.314 -4.584 5.634 1.00 95.88 178 ARG A O 1
ATOM 1327 N N . SER A 1 179 ? 6.863 -2.510 6.353 1.00 95.44 179 SER A N 1
ATOM 1328 C CA . SER A 1 179 ? 8.225 -2.242 6.839 1.00 95.44 179 SER A CA 1
ATOM 1329 C C . SER A 1 179 ? 8.639 -3.243 7.925 1.00 95.44 179 SER A C 1
ATOM 1331 O O . SER A 1 179 ? 9.765 -3.732 7.924 1.00 95.44 179 SER A O 1
ATOM 1333 N N . ALA A 1 180 ? 7.714 -3.602 8.822 1.00 95.56 180 ALA A N 1
ATOM 1334 C CA . ALA A 1 180 ? 7.958 -4.643 9.817 1.00 95.56 180 ALA A CA 1
ATOM 1335 C C . ALA A 1 180 ? 8.107 -6.042 9.182 1.00 95.56 180 ALA A C 1
ATOM 1337 O O . ALA A 1 180 ? 8.956 -6.820 9.616 1.00 95.56 180 ALA A O 1
ATOM 1338 N N . ALA A 1 181 ? 7.340 -6.355 8.132 1.00 95.38 181 ALA A N 1
ATOM 1339 C CA . ALA A 1 181 ? 7.475 -7.604 7.380 1.00 95.38 181 ALA A CA 1
ATOM 1340 C C . ALA A 1 181 ? 8.831 -7.701 6.656 1.00 95.38 181 ALA A C 1
ATOM 1342 O O . ALA A 1 181 ? 9.489 -8.738 6.711 1.00 95.38 181 ALA A O 1
ATOM 1343 N N . GLU A 1 182 ? 9.268 -6.615 6.011 1.00 93.31 182 GLU A N 1
ATOM 1344 C CA . GLU A 1 182 ? 10.576 -6.510 5.356 1.00 93.31 182 GLU A CA 1
ATOM 1345 C C . GLU A 1 182 ? 11.718 -6.716 6.356 1.00 93.31 182 GLU A C 1
ATOM 1347 O O . GLU A 1 182 ? 12.671 -7.434 6.057 1.00 93.31 182 GLU A O 1
ATOM 1352 N N . GLU A 1 183 ? 11.610 -6.142 7.557 1.00 93.75 183 GLU A N 1
ATOM 1353 C CA . GLU A 1 183 ? 12.595 -6.348 8.620 1.00 93.75 183 GLU A CA 1
ATOM 1354 C C . GLU A 1 183 ? 12.653 -7.816 9.058 1.00 93.75 183 GLU A C 1
ATOM 1356 O O . GLU A 1 183 ? 13.732 -8.406 9.110 1.00 93.75 183 GLU A O 1
ATOM 1361 N N . ALA A 1 184 ? 11.500 -8.449 9.284 1.00 92.69 184 ALA A N 1
ATOM 1362 C CA . ALA A 1 184 ? 11.435 -9.865 9.636 1.00 92.69 184 ALA A CA 1
ATOM 1363 C C . ALA A 1 184 ? 12.004 -10.772 8.525 1.00 92.69 184 ALA A C 1
ATOM 1365 O O . ALA A 1 184 ? 12.670 -11.774 8.808 1.00 92.69 184 ALA A O 1
ATOM 1366 N N . ALA A 1 185 ? 11.803 -10.410 7.254 1.00 91.56 185 ALA A N 1
ATOM 1367 C CA . ALA A 1 185 ? 12.283 -11.172 6.103 1.00 91.56 185 ALA A CA 1
ATOM 1368 C C . ALA A 1 185 ? 13.818 -11.176 5.970 1.00 91.56 185 ALA A C 1
ATOM 1370 O O . ALA A 1 185 ? 14.380 -12.124 5.410 1.00 91.56 185 ALA A O 1
ATOM 1371 N N . LYS A 1 186 ? 14.519 -10.178 6.532 1.00 90.38 186 LYS A N 1
ATOM 1372 C CA . LYS A 1 186 ? 15.995 -10.124 6.549 1.00 90.38 186 LYS A CA 1
ATOM 1373 C C . LYS A 1 186 ? 16.633 -11.277 7.321 1.00 90.38 186 LYS A C 1
ATOM 1375 O O . LYS A 1 186 ? 17.790 -11.599 7.066 1.00 90.38 186 LYS A O 1
ATOM 1380 N N . SER A 1 187 ? 15.885 -11.932 8.211 1.00 87.56 187 SER A N 1
ATOM 1381 C CA . SER A 1 187 ? 16.342 -13.118 8.950 1.00 87.56 187 SER A CA 1
ATOM 1382 C C . SER A 1 187 ? 16.772 -14.282 8.048 1.00 87.56 187 SER A C 1
ATOM 1384 O O . SER A 1 187 ? 17.470 -15.186 8.501 1.00 87.56 187 SER A O 1
ATOM 1386 N N . GLY A 1 188 ? 16.340 -14.306 6.782 1.00 81.81 188 GLY A N 1
ATOM 1387 C CA . GLY A 1 188 ? 16.655 -15.403 5.874 1.00 81.81 188 GLY A CA 1
ATOM 1388 C C . GLY A 1 188 ? 15.920 -16.704 6.212 1.00 81.81 188 GLY A C 1
ATOM 1389 O O . GLY A 1 188 ? 16.199 -17.731 5.585 1.00 81.81 188 GLY A O 1
ATOM 1390 N N . GLN A 1 189 ? 14.920 -16.671 7.097 1.00 86.75 189 GLN A N 1
ATOM 1391 C CA . GLN A 1 189 ? 14.035 -17.804 7.376 1.00 86.75 189 GLN A CA 1
ATOM 1392 C C . GLN A 1 189 ? 12.890 -17.890 6.353 1.00 86.75 189 GLN A C 1
ATOM 1394 O O . GLN A 1 189 ? 12.512 -16.897 5.725 1.00 86.75 189 GLN A O 1
ATOM 1399 N N . SER A 1 190 ? 12.386 -19.101 6.107 1.00 83.94 190 SER A N 1
ATOM 1400 C CA . SER A 1 190 ? 11.242 -19.340 5.212 1.00 83.94 190 SER A CA 1
ATOM 1401 C C . SER A 1 190 ? 9.905 -19.066 5.899 1.00 83.94 190 SER A C 1
ATOM 1403 O O . SER A 1 190 ? 8.956 -18.653 5.236 1.00 83.94 190 SER A O 1
ATOM 1405 N N . GLN A 1 191 ? 9.841 -19.270 7.214 1.00 93.50 191 GLN A N 1
ATOM 1406 C CA . GLN A 1 191 ? 8.742 -18.843 8.070 1.00 93.50 191 GLN A CA 1
ATOM 1407 C C . GLN A 1 191 ? 9.197 -17.653 8.900 1.00 93.50 191 GLN A C 1
ATOM 1409 O O . GLN A 1 191 ? 10.249 -17.717 9.531 1.00 93.50 191 GLN A O 1
ATOM 1414 N N . ILE A 1 192 ? 8.414 -16.581 8.890 1.00 94.50 192 ILE A N 1
ATOM 1415 C CA . ILE A 1 192 ? 8.692 -15.381 9.681 1.00 94.50 192 ILE A CA 1
ATOM 1416 C C . ILE A 1 192 ? 7.417 -14.923 10.383 1.00 94.50 192 ILE A C 1
ATOM 1418 O O . ILE A 1 192 ? 6.310 -15.253 9.952 1.00 94.50 192 ILE A O 1
ATOM 1422 N N . ALA A 1 193 ? 7.578 -14.126 11.436 1.00 95.50 193 ALA A N 1
ATOM 1423 C CA . ALA A 1 193 ? 6.477 -13.421 12.074 1.00 95.50 193 ALA A CA 1
ATOM 1424 C C . ALA A 1 193 ? 6.015 -12.275 11.160 1.00 95.50 193 ALA A C 1
ATOM 1426 O O . ALA A 1 193 ? 6.619 -11.202 11.124 1.00 95.50 193 ALA A O 1
ATOM 1427 N N . VAL A 1 194 ? 4.960 -12.517 10.383 1.00 97.00 194 VAL A N 1
ATOM 1428 C CA . VAL A 1 194 ? 4.399 -11.547 9.444 1.00 97.00 194 VAL A CA 1
ATOM 1429 C C . VAL A 1 194 ? 3.365 -10.680 10.165 1.00 97.00 194 VAL A C 1
ATOM 1431 O O . VAL A 1 194 ? 2.476 -11.218 10.824 1.00 97.00 194 VAL A O 1
ATOM 1434 N N . PRO A 1 195 ? 3.434 -9.346 10.051 1.00 97.25 195 PRO A N 1
ATOM 1435 C CA . PRO A 1 195 ? 2.393 -8.440 10.528 1.00 97.25 195 PRO A CA 1
ATOM 1436 C C . PRO A 1 195 ? 1.039 -8.750 9.891 1.00 97.25 195 PRO A C 1
ATOM 1438 O O . PRO A 1 195 ? 0.901 -8.721 8.673 1.00 97.25 195 PRO A O 1
ATOM 1441 N N . VAL A 1 196 ? 0.033 -9.037 10.710 1.00 97.81 196 VAL A N 1
ATOM 1442 C CA . VAL A 1 196 ? -1.334 -9.331 10.247 1.00 97.81 196 VAL A CA 1
ATOM 1443 C C . VAL A 1 196 ? -2.328 -8.266 10.656 1.00 97.81 196 VAL A C 1
ATOM 1445 O O . VAL A 1 196 ? -3.350 -8.103 9.995 1.00 97.81 196 VAL A O 1
ATOM 1448 N N . ALA A 1 197 ? -2.031 -7.534 11.726 1.00 97.81 197 ALA A N 1
ATOM 1449 C CA . ALA A 1 197 ? -2.857 -6.437 12.177 1.00 97.81 197 ALA A CA 1
ATOM 1450 C C . ALA A 1 197 ? -2.037 -5.387 12.918 1.00 97.81 197 ALA A C 1
ATOM 1452 O O . ALA A 1 197 ? -0.927 -5.637 13.390 1.00 97.81 197 ALA A O 1
ATOM 1453 N N . ILE A 1 198 ? -2.612 -4.202 13.054 1.00 97.62 198 ILE A N 1
ATOM 1454 C CA . ILE A 1 198 ? -2.049 -3.104 13.823 1.00 97.62 198 ILE A CA 1
ATOM 1455 C C . ILE A 1 198 ? -3.128 -2.533 14.734 1.00 97.62 198 ILE A C 1
ATOM 1457 O O . ILE A 1 198 ? -4.197 -2.125 14.279 1.00 97.62 198 ILE A O 1
ATOM 1461 N N . LYS A 1 199 ? -2.850 -2.517 16.038 1.00 97.44 199 LYS A N 1
ATOM 1462 C CA . LYS A 1 199 ? -3.683 -1.821 17.016 1.00 97.44 199 LYS A CA 1
ATOM 1463 C C . LYS A 1 199 ? -3.292 -0.357 17.017 1.00 97.44 199 LYS A C 1
ATOM 1465 O O . LYS A 1 199 ? -2.113 -0.008 17.125 1.00 97.44 199 LYS A O 1
ATOM 1470 N N . VAL A 1 200 ? -4.291 0.497 16.910 1.00 97.38 200 VAL A N 1
ATOM 1471 C CA . VAL A 1 200 ? -4.146 1.938 16.772 1.00 97.38 200 VAL A CA 1
ATOM 1472 C C . VAL A 1 200 ? -4.925 2.603 17.895 1.00 97.38 200 VAL A C 1
ATOM 1474 O O . VAL A 1 200 ? -6.019 2.173 18.257 1.00 97.38 200 VAL A O 1
ATOM 1477 N N . ARG A 1 201 ? -4.350 3.661 18.457 1.00 96.62 201 ARG A N 1
ATOM 1478 C CA . ARG A 1 201 ? -5.050 4.599 19.329 1.00 96.62 201 ARG A CA 1
ATOM 1479 C C . ARG A 1 201 ? -5.342 5.856 18.528 1.00 96.62 201 ARG A C 1
ATOM 1481 O O . ARG A 1 201 ? -4.469 6.344 17.815 1.00 96.62 201 ARG A O 1
ATOM 1488 N N . GLY A 1 202 ? -6.558 6.364 18.653 1.00 95.88 202 GLY A N 1
ATOM 1489 C CA . GLY A 1 202 ? -6.994 7.608 18.046 1.00 95.88 202 GLY A CA 1
ATOM 1490 C C . GLY A 1 202 ? -7.445 8.617 19.094 1.00 95.88 202 GLY A C 1
ATOM 1491 O O . GLY A 1 202 ? -8.032 8.245 20.112 1.00 95.88 202 GLY A O 1
ATOM 1492 N N . THR A 1 203 ? -7.192 9.893 18.830 1.00 95.56 203 THR A N 1
ATOM 1493 C CA . THR A 1 203 ? -7.858 11.011 19.500 1.00 95.56 203 THR A CA 1
ATOM 1494 C C . THR A 1 203 ? -8.424 11.948 18.447 1.00 95.56 203 THR A C 1
ATOM 1496 O O . THR A 1 203 ? -7.781 12.242 17.442 1.00 95.56 203 THR A O 1
ATOM 1499 N N . GLY A 1 204 ? -9.657 12.395 18.630 1.00 94.12 204 GLY A N 1
ATOM 1500 C CA . GLY A 1 204 ? -10.327 13.233 17.646 1.00 94.12 204 GLY A CA 1
ATOM 1501 C C . GLY A 1 204 ? -11.446 14.039 18.268 1.00 94.12 204 GLY A C 1
ATOM 1502 O O . GLY A 1 204 ? -11.829 13.810 19.411 1.00 94.12 204 GLY A O 1
ATOM 1503 N N . ARG A 1 205 ? -11.980 14.974 17.493 1.00 94.62 205 ARG A N 1
ATOM 1504 C CA . ARG A 1 205 ? -13.128 15.785 17.883 1.00 94.62 205 ARG A CA 1
ATOM 1505 C C . ARG A 1 205 ? -14.291 15.453 16.974 1.00 94.62 205 ARG A C 1
ATOM 1507 O O . ARG A 1 205 ? -14.136 15.502 15.757 1.00 94.62 205 ARG A O 1
ATOM 1514 N N . MET A 1 206 ? -15.437 15.125 17.552 1.00 94.69 206 MET A N 1
ATOM 1515 C CA . MET A 1 206 ? -16.661 14.840 16.816 1.00 94.69 206 MET A CA 1
ATOM 1516 C C . MET A 1 206 ? -17.652 15.989 16.968 1.00 94.69 206 MET A C 1
ATOM 1518 O O . MET A 1 206 ? -17.839 16.502 18.066 1.00 94.69 206 MET A O 1
ATOM 1522 N N . GLY A 1 207 ? -18.275 16.397 15.869 1.00 92.75 207 GLY A N 1
ATOM 1523 C CA . GLY A 1 207 ? -19.381 17.341 15.834 1.00 92.75 207 GLY A CA 1
ATOM 1524 C C . GLY A 1 207 ? -20.714 16.631 15.618 1.00 92.75 207 GLY A C 1
ATOM 1525 O O . GLY A 1 207 ? -20.783 15.624 14.912 1.00 92.75 207 GLY A O 1
ATOM 1526 N N . LYS A 1 208 ? -21.781 17.165 16.215 1.00 91.00 208 LYS A N 1
ATOM 1527 C CA . LYS A 1 208 ? -23.144 16.667 15.998 1.00 91.00 208 LYS A CA 1
ATOM 1528 C C . LYS A 1 208 ? -23.752 17.289 14.738 1.00 91.00 208 LYS A C 1
ATOM 1530 O O . LYS A 1 208 ? -23.939 18.504 14.685 1.00 91.00 208 LYS A O 1
ATOM 1535 N N . ALA A 1 209 ? -24.090 16.456 13.758 1.00 87.12 209 ALA A N 1
ATOM 1536 C CA . ALA A 1 209 ? -24.835 16.819 12.553 1.00 87.12 209 ALA A CA 1
ATOM 1537 C C . ALA A 1 209 ? -26.229 16.166 12.554 1.00 87.12 209 ALA A C 1
ATOM 1539 O O . ALA A 1 209 ? -26.547 15.343 13.414 1.00 87.12 209 ALA A O 1
ATOM 1540 N N . GLU A 1 210 ? -27.064 16.513 11.572 1.00 84.81 210 GLU A N 1
ATOM 1541 C CA . GLU A 1 210 ? -28.394 15.904 11.396 1.00 84.81 210 GLU A CA 1
ATOM 1542 C C . GLU A 1 210 ? -28.315 14.381 11.189 1.00 84.81 210 GLU A C 1
ATOM 1544 O O . GLU A 1 210 ? -29.199 13.647 11.619 1.00 84.81 210 GLU A O 1
ATOM 1549 N N . SER A 1 211 ? -27.223 13.902 10.583 1.00 84.81 211 SER A N 1
ATOM 1550 C CA . SER A 1 211 ? -26.956 12.490 10.289 1.00 84.81 211 SER A CA 1
ATOM 1551 C C . SER A 1 211 ? -26.313 11.696 11.434 1.00 84.81 211 SER A C 1
ATOM 1553 O O . SER A 1 211 ? -26.056 10.501 11.256 1.00 84.81 211 SER A O 1
ATOM 1555 N N . GLY A 1 212 ? -26.032 12.333 12.576 1.00 88.31 212 GLY A N 1
ATOM 1556 C CA . GLY A 1 212 ? -25.336 11.732 13.718 1.00 88.31 212 GLY A CA 1
ATOM 1557 C C . GLY A 1 212 ? -24.049 12.463 14.103 1.00 88.31 212 GLY A C 1
ATOM 1558 O O . GLY A 1 212 ? -23.817 13.607 13.703 1.00 88.31 212 GLY A O 1
ATOM 1559 N N . TRP A 1 213 ? -23.219 11.816 14.922 1.00 92.06 213 TRP A N 1
ATOM 1560 C CA . TRP A 1 213 ? -21.907 12.346 15.290 1.00 92.06 213 TRP A CA 1
ATOM 1561 C C . TRP A 1 213 ? -20.875 11.996 14.224 1.00 92.06 213 TRP A C 1
ATOM 1563 O O . TRP A 1 213 ? -20.775 10.842 13.821 1.00 92.06 213 TRP A O 1
ATOM 1573 N N . HIS A 1 214 ? -20.080 12.984 13.820 1.00 94.56 214 HIS A N 1
ATOM 1574 C CA . HIS A 1 214 ? -19.022 12.811 12.828 1.00 94.56 214 HIS A CA 1
ATOM 1575 C C . HIS A 1 214 ? -17.742 13.514 13.253 1.00 94.56 214 HIS A C 1
ATOM 1577 O O . HIS A 1 214 ? -17.798 14.544 13.920 1.00 94.56 214 HIS A O 1
ATOM 1583 N N . PHE A 1 215 ? -16.581 13.014 12.853 1.00 94.62 215 PHE A N 1
ATOM 1584 C CA . PHE A 1 215 ? -15.314 13.691 13.071 1.00 94.62 215 PHE A CA 1
ATOM 1585 C C . PHE A 1 215 ? -15.305 15.065 12.388 1.00 94.62 215 PHE A C 1
ATOM 1587 O O . PHE A 1 215 ? -15.462 15.193 11.177 1.00 94.62 215 PHE A O 1
ATOM 1594 N N . ALA A 1 216 ? -15.068 16.110 13.180 1.00 92.31 216 ALA A N 1
ATOM 1595 C CA . ALA A 1 216 ? -14.935 17.490 12.712 1.00 92.31 216 ALA A CA 1
ATOM 1596 C C . ALA A 1 216 ? -13.604 17.740 11.971 1.00 92.31 216 ALA A C 1
ATOM 1598 O O . ALA A 1 216 ? -13.377 18.817 11.424 1.00 92.31 216 ALA A O 1
ATOM 1599 N N . GLY A 1 217 ? -12.709 16.754 11.977 1.00 90.06 217 GLY A N 1
ATOM 1600 C CA . GLY A 1 217 ? -11.426 16.753 11.293 1.00 90.06 217 GLY A CA 1
ATOM 1601 C C . GLY A 1 217 ? -10.739 15.401 11.461 1.00 90.06 217 GLY A C 1
ATOM 1602 O O . GLY A 1 217 ? -11.180 14.566 12.249 1.00 90.06 217 GLY A O 1
ATOM 1603 N N . MET A 1 218 ? -9.649 15.182 10.726 1.00 88.94 218 MET A N 1
ATOM 1604 C CA . MET A 1 218 ? -8.915 13.917 10.787 1.00 88.94 218 MET A CA 1
ATOM 1605 C C . MET A 1 218 ? -8.406 13.649 12.216 1.00 88.94 218 MET A C 1
ATOM 1607 O O . MET A 1 218 ? -7.703 14.502 12.766 1.00 88.94 218 MET A O 1
ATOM 1611 N N . PRO A 1 219 ? -8.736 12.492 12.822 1.00 93.00 219 PRO A N 1
ATOM 1612 C CA . PRO A 1 219 ? -8.219 12.142 14.137 1.00 93.00 219 PRO A CA 1
ATOM 1613 C C . PRO A 1 219 ? -6.695 12.006 14.120 1.00 93.00 219 PRO A C 1
ATOM 1615 O O . PRO A 1 219 ? -6.095 11.602 13.124 1.00 93.00 219 PRO A O 1
ATOM 1618 N N . ALA A 1 220 ? -6.060 12.297 15.249 1.00 93.69 220 ALA A N 1
ATOM 1619 C CA . ALA A 1 220 ? -4.665 11.966 15.466 1.00 93.69 220 ALA A CA 1
ATOM 1620 C C . ALA A 1 220 ? -4.553 10.481 15.816 1.00 93.69 220 ALA A C 1
ATOM 1622 O O . ALA A 1 220 ? -5.217 10.000 16.732 1.00 93.69 220 ALA A O 1
ATOM 1623 N N . PHE A 1 221 ? -3.688 9.758 15.109 1.00 94.50 221 PHE A N 1
ATOM 1624 C CA . PHE A 1 221 ? -3.508 8.322 15.291 1.00 94.50 221 PHE A CA 1
ATOM 1625 C C . PHE A 1 221 ? -2.086 7.980 15.729 1.00 94.50 221 PHE A C 1
ATOM 1627 O O . PHE A 1 221 ? -1.112 8.515 15.198 1.00 94.50 221 PHE A O 1
ATOM 1634 N N . SER A 1 222 ? -1.959 7.015 16.634 1.00 93.00 222 SER A N 1
ATOM 1635 C CA . SER A 1 222 ? -0.685 6.422 17.032 1.00 93.00 222 SER A CA 1
ATOM 1636 C C . SER A 1 222 ? -0.756 4.898 17.018 1.00 93.00 222 SER A C 1
ATOM 1638 O O . SER A 1 222 ? -1.769 4.288 17.366 1.00 93.00 222 SER A O 1
ATOM 1640 N N . THR A 1 223 ? 0.333 4.268 16.582 1.00 93.19 223 THR A N 1
ATOM 1641 C CA . THR A 1 223 ? 0.474 2.811 16.626 1.00 93.19 223 THR A CA 1
ATOM 1642 C C . THR A 1 223 ? 0.690 2.372 18.068 1.00 93.19 223 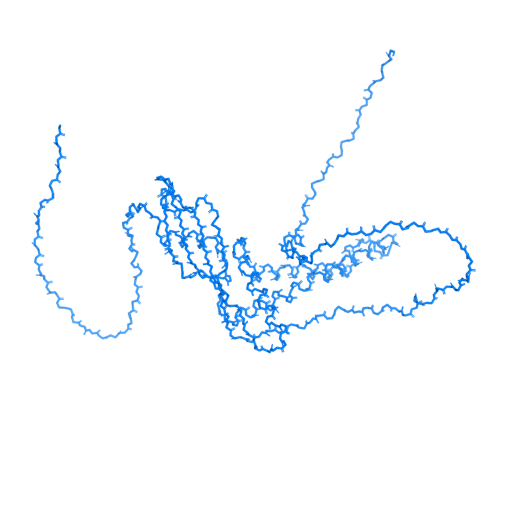THR A C 1
ATOM 1644 O O . THR A 1 223 ? 1.608 2.855 18.726 1.00 93.19 223 THR A O 1
ATOM 1647 N N . VAL A 1 224 ? -0.137 1.443 18.542 1.00 93.75 224 VAL A N 1
ATOM 1648 C CA . VAL A 1 224 ? -0.003 0.830 19.869 1.00 93.75 224 VAL A CA 1
ATOM 1649 C C . VAL A 1 224 ? 0.802 -0.458 19.773 1.00 93.75 224 VAL A C 1
ATOM 1651 O O . VAL A 1 224 ? 1.719 -0.676 20.554 1.00 93.75 224 VAL A O 1
ATOM 1654 N N . GLU A 1 225 ? 0.460 -1.313 18.813 1.00 96.50 225 GLU A N 1
ATOM 1655 C CA . GLU A 1 225 ? 1.029 -2.654 18.699 1.00 96.50 225 GLU A CA 1
ATOM 1656 C C . GLU A 1 225 ? 0.916 -3.144 17.255 1.00 96.50 225 GLU A C 1
ATOM 1658 O O . GLU A 1 225 ? -0.109 -2.930 16.606 1.00 96.50 225 GLU A O 1
ATOM 1663 N N . ILE A 1 226 ? 1.949 -3.831 16.767 1.00 96.62 226 ILE A N 1
ATOM 1664 C CA . ILE A 1 226 ? 1.883 -4.605 15.526 1.00 96.62 226 ILE A CA 1
ATOM 1665 C C . ILE A 1 226 ? 1.685 -6.067 15.918 1.00 96.62 226 ILE A C 1
ATOM 1667 O O . ILE A 1 226 ? 2.561 -6.678 16.526 1.00 96.62 226 ILE A O 1
ATOM 1671 N N . VAL A 1 227 ? 0.530 -6.620 15.566 1.00 97.50 227 VAL A N 1
ATOM 1672 C CA . VAL A 1 227 ? 0.204 -8.027 15.787 1.00 97.50 227 VAL A CA 1
ATOM 1673 C C . VAL A 1 227 ? 0.800 -8.834 14.644 1.00 97.50 227 VAL A C 1
ATOM 1675 O O . VAL A 1 227 ? 0.556 -8.542 13.471 1.00 97.50 227 VAL A O 1
ATOM 1678 N N . THR A 1 228 ? 1.575 -9.858 14.984 1.00 97.31 228 THR A N 1
ATOM 1679 C CA . THR A 1 228 ? 2.230 -10.737 14.014 1.00 97.31 228 THR A CA 1
ATOM 1680 C C . THR A 1 228 ? 1.706 -12.163 14.122 1.00 97.31 228 THR A C 1
ATOM 1682 O O . THR A 1 228 ? 1.227 -12.589 15.172 1.00 97.31 228 THR A O 1
ATOM 1685 N N . ALA A 1 229 ? 1.791 -12.902 13.022 1.00 96.75 229 ALA A N 1
ATOM 1686 C CA . ALA A 1 229 ? 1.519 -14.328 12.965 1.00 96.75 229 ALA A CA 1
ATOM 1687 C C . ALA A 1 229 ? 2.554 -15.008 12.065 1.00 96.75 229 ALA A C 1
ATOM 1689 O O . ALA A 1 229 ? 3.010 -14.427 11.079 1.00 96.75 229 ALA A O 1
ATOM 1690 N N . ASN A 1 230 ? 2.936 -16.238 12.401 1.00 96.12 230 ASN A N 1
ATOM 1691 C CA . ASN A 1 230 ? 3.893 -16.981 11.591 1.00 96.12 230 ASN A CA 1
ATOM 1692 C C . ASN A 1 230 ? 3.260 -17.391 10.260 1.00 96.12 230 ASN A C 1
ATOM 1694 O O . ASN A 1 230 ? 2.196 -18.006 10.243 1.00 96.12 230 ASN A O 1
ATOM 1698 N N . ALA A 1 231 ? 3.945 -17.087 9.162 1.00 95.69 231 ALA A N 1
ATOM 1699 C CA . ALA A 1 231 ? 3.562 -17.510 7.820 1.00 95.69 231 ALA A CA 1
ATOM 1700 C C . ALA A 1 231 ? 4.798 -17.791 6.971 1.00 95.69 231 ALA A C 1
ATOM 1702 O O . ALA A 1 231 ? 5.899 -17.304 7.252 1.00 95.69 231 ALA A O 1
ATOM 1703 N N . THR A 1 232 ? 4.611 -18.573 5.910 1.00 94.38 232 THR A N 1
ATOM 1704 C CA . THR A 1 232 ? 5.649 -18.750 4.896 1.00 94.38 232 THR A CA 1
ATOM 1705 C C . THR A 1 232 ? 5.765 -17.472 4.078 1.00 94.38 232 THR A C 1
ATOM 1707 O O . THR A 1 232 ? 4.794 -17.049 3.457 1.00 94.38 232 THR A O 1
ATOM 1710 N N . TYR A 1 233 ? 6.952 -16.865 4.053 1.00 92.38 233 TYR A N 1
ATOM 1711 C CA . TYR A 1 233 ? 7.193 -15.624 3.321 1.00 92.38 233 TYR A CA 1
ATOM 1712 C C . TYR A 1 233 ? 7.777 -15.919 1.934 1.00 92.38 233 TYR A C 1
ATOM 1714 O O . TYR A 1 233 ? 8.920 -16.388 1.842 1.00 92.38 233 TYR A O 1
ATOM 1722 N N . PRO A 1 234 ? 7.025 -15.676 0.842 1.00 91.44 234 PRO A N 1
ATOM 1723 C CA . PRO A 1 234 ? 7.508 -15.933 -0.506 1.00 91.44 234 PRO A CA 1
ATOM 1724 C C . PRO A 1 234 ? 8.782 -15.147 -0.816 1.00 91.44 234 PRO A C 1
ATOM 1726 O O . PRO A 1 234 ? 8.913 -13.970 -0.478 1.00 91.44 234 PRO A O 1
ATOM 1729 N N . ARG A 1 235 ? 9.716 -15.794 -1.515 1.00 84.62 235 ARG A N 1
ATOM 1730 C CA . ARG A 1 235 ? 10.901 -15.133 -2.066 1.00 84.62 235 ARG A CA 1
ATOM 1731 C C . ARG A 1 235 ? 10.817 -15.112 -3.571 1.00 84.62 235 ARG A C 1
ATOM 1733 O O . ARG A 1 235 ? 10.866 -16.153 -4.223 1.00 84.62 235 ARG A O 1
ATOM 1740 N N . PHE A 1 236 ? 10.732 -13.912 -4.109 1.00 82.94 236 PHE A N 1
ATOM 1741 C CA . PHE A 1 236 ? 10.809 -13.690 -5.537 1.00 82.94 236 PHE A CA 1
ATOM 1742 C C . PHE A 1 236 ? 12.279 -13.595 -5.940 1.00 82.94 236 PHE A C 1
ATOM 1744 O O . PHE A 1 236 ? 13.084 -12.950 -5.264 1.00 82.94 236 PHE A O 1
ATOM 1751 N N . LYS A 1 237 ? 12.653 -14.280 -7.023 1.00 72.69 237 LYS A N 1
ATOM 1752 C CA . LYS A 1 237 ? 13.996 -14.139 -7.585 1.00 72.69 237 LYS A CA 1
ATOM 1753 C C . LYS A 1 237 ? 14.101 -12.753 -8.211 1.00 72.69 237 LYS A C 1
ATOM 1755 O O . LYS A 1 237 ? 13.219 -12.366 -8.974 1.00 72.69 237 LYS A O 1
ATOM 1760 N N . ALA A 1 238 ? 15.176 -12.029 -7.907 1.00 59.88 238 ALA A N 1
ATOM 1761 C CA . ALA A 1 238 ? 15.516 -10.834 -8.664 1.00 59.88 238 ALA A CA 1
ATOM 1762 C C . ALA A 1 238 ? 15.687 -11.248 -10.130 1.00 59.88 238 ALA A C 1
ATOM 1764 O O . ALA A 1 238 ? 16.467 -12.156 -10.431 1.00 59.88 238 ALA A O 1
ATOM 1765 N N . GLU A 1 239 ? 14.911 -10.641 -11.021 1.00 55.50 239 GLU A N 1
ATOM 1766 C CA . GLU A 1 239 ? 15.083 -10.861 -12.447 1.00 55.50 239 GLU A CA 1
ATOM 1767 C C . GLU A 1 239 ? 16.425 -10.229 -12.812 1.00 55.50 239 GLU A C 1
ATOM 1769 O O . GLU A 1 239 ? 16.642 -9.034 -12.605 1.00 55.50 239 GLU A O 1
ATOM 1774 N N . ALA A 1 240 ? 17.385 -11.061 -13.219 1.00 41.44 240 ALA A N 1
ATOM 1775 C CA . ALA A 1 240 ? 18.687 -10.572 -13.625 1.00 41.44 240 ALA A CA 1
ATOM 1776 C C . ALA A 1 240 ? 18.464 -9.696 -14.855 1.00 41.44 240 ALA A C 1
ATOM 1778 O O . ALA A 1 240 ? 18.152 -10.207 -15.930 1.00 41.44 240 ALA A O 1
ATOM 1779 N N . THR A 1 241 ? 18.611 -8.380 -14.696 1.00 41.66 241 THR A N 1
ATOM 1780 C CA . THR A 1 241 ? 18.782 -7.476 -15.828 1.00 41.66 241 THR A CA 1
ATOM 1781 C C . THR A 1 241 ? 19.862 -8.106 -16.691 1.00 41.66 241 THR A C 1
ATOM 1783 O O . THR A 1 241 ? 20.967 -8.340 -16.198 1.00 41.66 241 THR A O 1
ATOM 1786 N N . ALA A 1 242 ? 19.527 -8.481 -17.927 1.00 36.09 242 ALA A N 1
ATOM 1787 C CA . ALA A 1 242 ? 20.4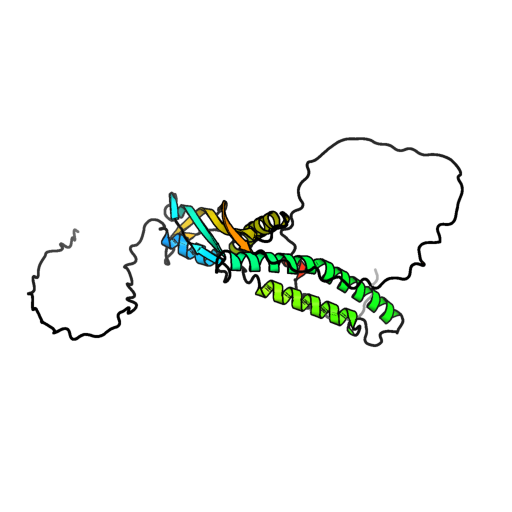98 -9.023 -18.857 1.00 36.09 242 ALA A CA 1
ATOM 1788 C C . ALA A 1 242 ? 21.641 -8.010 -18.942 1.00 36.09 242 ALA A C 1
ATOM 1790 O O . ALA A 1 242 ? 21.502 -6.934 -19.522 1.00 36.09 242 ALA A O 1
ATOM 1791 N N . ASN A 1 243 ? 22.752 -8.322 -18.276 1.00 37.47 243 ASN A N 1
ATOM 1792 C CA . ASN A 1 243 ? 23.988 -7.594 -18.429 1.00 37.47 243 ASN A CA 1
ATOM 1793 C C . ASN A 1 243 ? 24.417 -7.870 -19.862 1.00 37.47 243 ASN A C 1
ATOM 1795 O O . ASN A 1 243 ? 25.067 -8.877 -20.134 1.00 37.47 243 ASN A O 1
ATOM 1799 N N . THR A 1 244 ? 24.024 -6.998 -20.786 1.00 35.94 244 THR A N 1
ATOM 1800 C CA . THR A 1 244 ? 24.692 -6.901 -22.073 1.00 35.94 244 THR A CA 1
ATOM 1801 C C . THR A 1 244 ? 26.134 -6.558 -21.740 1.00 35.94 244 THR A C 1
ATOM 1803 O O . THR A 1 244 ? 26.458 -5.434 -21.359 1.00 35.94 244 THR A O 1
ATOM 1806 N N . SER A 1 245 ? 26.976 -7.584 -21.768 1.00 36.69 245 SER A N 1
ATOM 1807 C CA . SER A 1 245 ? 28.419 -7.503 -21.660 1.00 36.69 245 SER A CA 1
ATOM 1808 C C . SER A 1 245 ? 28.914 -6.453 -22.648 1.00 36.69 245 SER A C 1
ATOM 1810 O O . SER A 1 245 ? 28.979 -6.706 -23.850 1.00 36.69 245 SER A O 1
ATOM 1812 N N . ALA A 1 246 ? 29.233 -5.259 -22.152 1.00 35.16 246 ALA A N 1
ATOM 1813 C CA . ALA A 1 246 ? 30.039 -4.316 -22.905 1.00 35.16 246 ALA A CA 1
ATOM 1814 C C . ALA A 1 246 ? 31.442 -4.932 -23.059 1.00 35.16 246 ALA A C 1
ATOM 1816 O O . ALA A 1 246 ? 31.975 -5.454 -22.072 1.00 35.16 246 ALA A O 1
ATOM 1817 N N . PRO A 1 247 ? 32.042 -4.921 -24.261 1.00 36.84 247 PRO A N 1
ATOM 1818 C CA . PRO A 1 247 ? 33.342 -5.532 -24.472 1.00 36.84 247 PRO A CA 1
ATOM 1819 C C . PRO A 1 247 ? 34.417 -4.789 -23.673 1.00 36.84 247 PRO A C 1
ATOM 1821 O O . PRO A 1 247 ? 34.470 -3.558 -23.609 1.00 36.84 247 PRO A O 1
ATOM 1824 N N . THR A 1 248 ? 35.270 -5.584 -23.040 1.00 36.53 248 THR A N 1
ATOM 1825 C CA . THR A 1 248 ? 36.414 -5.205 -22.212 1.00 36.53 248 THR A CA 1
ATOM 1826 C C . THR A 1 248 ? 37.509 -4.539 -23.054 1.00 36.53 248 THR A C 1
ATOM 1828 O O . THR A 1 248 ? 38.567 -5.119 -23.249 1.00 36.53 248 THR A O 1
ATOM 1831 N N . GLU A 1 249 ? 37.287 -3.329 -23.570 1.00 37.66 249 GLU A N 1
ATOM 1832 C CA . GLU A 1 249 ? 38.324 -2.627 -24.353 1.00 37.66 249 GLU A CA 1
ATOM 1833 C C . GLU A 1 249 ? 38.451 -1.120 -24.076 1.00 37.66 249 GLU A C 1
ATOM 1835 O O . GLU A 1 249 ? 39.277 -0.445 -24.675 1.00 37.66 249 GLU A O 1
ATOM 1840 N N . ALA A 1 250 ? 37.732 -0.582 -23.086 1.00 36.66 250 ALA A N 1
ATOM 1841 C CA . ALA A 1 250 ? 37.845 0.832 -22.693 1.00 36.66 250 ALA A CA 1
ATOM 1842 C C . ALA A 1 250 ? 38.728 1.085 -21.448 1.00 36.66 250 ALA A C 1
ATOM 1844 O O . ALA A 1 250 ? 38.719 2.179 -20.890 1.00 36.66 250 ALA A O 1
ATOM 1845 N N . ARG A 1 251 ? 39.499 0.090 -20.972 1.00 39.88 251 ARG A N 1
ATOM 1846 C CA . ARG A 1 251 ? 40.320 0.204 -19.741 1.00 39.88 251 ARG A CA 1
ATOM 1847 C C . ARG A 1 251 ? 41.823 0.411 -19.950 1.00 39.88 251 ARG A C 1
ATOM 1849 O O . ARG A 1 251 ? 42.580 0.362 -18.984 1.00 39.88 251 ARG A O 1
ATOM 1856 N N . ARG A 1 252 ? 42.281 0.693 -21.169 1.00 39.38 252 ARG A N 1
ATOM 1857 C CA . ARG A 1 252 ? 43.689 1.035 -21.423 1.00 39.38 252 ARG A CA 1
ATOM 1858 C C . ARG A 1 252 ? 43.809 2.295 -22.259 1.00 39.38 252 ARG A C 1
ATOM 1860 O O . ARG A 1 252 ? 44.061 2.203 -23.444 1.00 39.38 252 ARG A O 1
ATOM 1867 N N . LEU A 1 253 ? 43.672 3.451 -21.617 1.00 37.00 253 LEU A N 1
ATOM 1868 C CA . LEU A 1 253 ? 44.253 4.722 -22.063 1.00 37.00 253 LEU A CA 1
ATOM 1869 C C . LEU A 1 253 ? 44.284 5.689 -20.865 1.00 37.00 253 LEU A C 1
ATOM 1871 O O . LEU A 1 253 ? 43.598 6.700 -20.826 1.00 37.00 253 LEU A O 1
ATOM 1875 N N . VAL A 1 254 ? 45.086 5.359 -19.847 1.00 35.09 254 VAL A N 1
ATOM 1876 C CA . VAL A 1 254 ? 45.630 6.374 -18.931 1.00 35.09 254 VAL A CA 1
ATOM 1877 C C . VAL A 1 254 ? 47.125 6.411 -19.193 1.00 35.09 254 VAL A C 1
ATOM 1879 O O . VAL A 1 254 ? 47.900 5.588 -18.704 1.00 35.09 254 VAL A O 1
ATOM 1882 N N . GLY A 1 255 ? 47.487 7.327 -20.087 1.00 33.00 255 GLY A N 1
ATOM 1883 C CA . GLY A 1 255 ? 48.857 7.665 -20.411 1.00 33.00 255 GLY A CA 1
ATOM 1884 C C . GLY A 1 255 ? 49.576 8.228 -19.189 1.00 33.00 255 GLY A C 1
ATOM 1885 O O . GLY A 1 255 ? 49.105 9.126 -18.500 1.00 33.00 255 GLY A O 1
ATOM 1886 N N . LYS A 1 256 ? 50.746 7.654 -18.960 1.00 36.41 256 LYS A N 1
ATOM 1887 C CA . LYS A 1 256 ? 51.837 8.081 -18.091 1.00 36.41 256 LYS A CA 1
ATOM 1888 C C . LYS A 1 256 ? 52.171 9.568 -18.314 1.00 36.41 256 LYS A C 1
ATOM 1890 O O . LYS A 1 256 ? 52.688 9.907 -19.372 1.00 36.41 256 LYS A O 1
ATOM 1895 N N . VAL A 1 257 ? 51.965 10.425 -17.312 1.00 32.84 257 VAL A N 1
ATOM 1896 C CA . VAL A 1 257 ? 52.635 11.737 -17.214 1.00 32.84 257 VAL A CA 1
ATOM 1897 C C . VAL A 1 257 ? 53.261 11.856 -15.827 1.00 32.84 257 VAL A C 1
ATOM 1899 O O . VAL A 1 257 ? 52.627 11.600 -14.807 1.00 32.84 257 VAL A O 1
ATOM 1902 N N . ARG A 1 258 ? 54.564 12.142 -15.826 1.00 30.08 258 ARG A N 1
ATOM 1903 C CA . ARG A 1 258 ? 55.462 12.205 -14.672 1.00 30.08 258 ARG A CA 1
ATOM 1904 C C . ARG A 1 258 ? 55.491 13.640 -14.117 1.00 30.08 258 ARG A C 1
ATOM 1906 O O . ARG A 1 258 ? 55.354 14.589 -14.875 1.00 30.08 258 ARG A O 1
ATOM 1913 N N . ALA A 1 259 ? 55.676 13.712 -12.800 1.00 31.62 259 ALA A N 1
ATOM 1914 C CA . ALA A 1 259 ? 55.731 14.842 -11.866 1.00 31.62 259 ALA A CA 1
ATOM 1915 C C . ALA A 1 259 ? 56.328 16.195 -12.320 1.00 31.62 259 ALA A C 1
ATOM 1917 O O . ALA A 1 259 ? 57.304 16.232 -13.066 1.00 31.62 259 ALA A O 1
ATOM 1918 N N . GLY A 1 260 ? 55.825 17.276 -11.697 1.00 28.00 260 GLY A N 1
ATOM 1919 C CA . GLY A 1 260 ? 56.446 18.606 -11.664 1.00 28.00 260 GLY A CA 1
ATOM 1920 C C . GLY A 1 260 ? 55.673 19.666 -10.850 1.00 28.00 260 GLY A C 1
ATOM 1921 O O . GLY A 1 260 ? 54.942 20.446 -11.434 1.00 28.00 260 GLY A O 1
ATOM 1922 N N . ASN A 1 261 ? 55.871 19.657 -9.526 1.00 27.62 261 ASN A N 1
ATOM 1923 C CA . ASN A 1 261 ? 56.053 20.788 -8.590 1.00 27.62 261 ASN A CA 1
ATOM 1924 C C . ASN A 1 261 ? 55.053 21.980 -8.429 1.00 27.62 261 ASN A C 1
ATOM 1926 O O . ASN A 1 261 ? 54.781 22.724 -9.364 1.00 27.62 261 ASN A O 1
ATOM 1930 N N . THR A 1 262 ? 54.739 22.221 -7.139 1.00 31.89 262 THR A N 1
ATOM 1931 C CA . THR A 1 262 ? 54.433 23.469 -6.377 1.00 31.89 262 THR A CA 1
ATOM 1932 C C . THR A 1 262 ? 53.063 24.181 -6.400 1.00 31.89 262 THR A C 1
ATOM 1934 O O . THR A 1 262 ? 52.632 24.735 -7.403 1.00 31.89 262 THR A O 1
ATOM 1937 N N . ASP A 1 263 ? 52.515 24.225 -5.171 1.00 27.48 263 ASP A N 1
ATOM 1938 C CA . ASP A 1 263 ? 51.853 25.313 -4.426 1.00 27.48 263 ASP A CA 1
ATOM 1939 C C . ASP A 1 263 ? 50.437 25.780 -4.798 1.00 27.48 263 ASP A C 1
ATOM 1941 O O . ASP A 1 263 ? 50.228 26.522 -5.748 1.00 27.48 263 ASP A O 1
ATOM 1945 N N . SER A 1 264 ? 49.455 25.450 -3.944 1.00 28.92 264 SER A N 1
ATOM 1946 C CA . SER A 1 264 ? 48.957 26.414 -2.944 1.00 28.92 264 SER A CA 1
ATOM 1947 C C . SER A 1 264 ? 47.911 25.774 -2.019 1.00 28.92 264 SER A C 1
ATOM 1949 O O . SER A 1 264 ? 46.872 25.286 -2.463 1.00 28.92 264 SER A O 1
ATOM 1951 N N . CYS A 1 265 ? 48.180 25.817 -0.714 1.00 26.73 265 CYS A N 1
ATOM 1952 C CA . CYS A 1 265 ? 47.226 25.517 0.348 1.00 26.73 265 CYS A CA 1
ATOM 1953 C C . CYS A 1 265 ? 46.212 26.660 0.492 1.00 26.73 265 CYS A C 1
ATOM 1955 O O . CYS A 1 265 ? 46.606 27.816 0.621 1.00 26.73 265 CYS A O 1
ATOM 1957 N N . LEU A 1 266 ? 44.927 26.323 0.586 1.00 27.08 266 LEU A N 1
ATOM 1958 C CA . LEU A 1 266 ? 43.965 27.060 1.402 1.00 27.08 266 LEU A CA 1
ATOM 1959 C C . LEU A 1 266 ? 43.131 26.028 2.165 1.00 27.08 266 LEU A C 1
ATOM 1961 O O . LEU A 1 266 ? 42.164 25.472 1.650 1.00 27.08 266 LEU A O 1
ATOM 1965 N N . GLU A 1 267 ? 43.557 25.756 3.397 1.00 29.44 267 GLU A N 1
ATOM 1966 C CA . GLU A 1 267 ? 42.680 25.254 4.449 1.00 29.44 267 GLU A CA 1
ATOM 1967 C C . GLU A 1 267 ? 41.843 26.420 4.987 1.00 29.44 267 GLU A C 1
ATOM 1969 O O . GLU A 1 267 ? 42.385 27.479 5.300 1.00 29.44 267 GLU A O 1
ATOM 1974 N N . VAL A 1 268 ? 40.545 26.191 5.191 1.00 25.78 268 VAL A N 1
ATOM 1975 C CA . VAL A 1 268 ? 39.867 26.636 6.414 1.00 25.78 268 VAL A CA 1
ATOM 1976 C C . VAL A 1 268 ? 39.068 25.454 6.949 1.00 25.78 268 VAL A C 1
ATOM 1978 O O . VAL A 1 268 ? 38.254 24.848 6.252 1.00 25.78 268 VAL A O 1
ATOM 1981 N N . SER A 1 269 ? 39.371 25.134 8.200 1.00 27.17 269 SER A N 1
ATOM 1982 C CA . SER A 1 269 ? 38.939 23.971 8.958 1.00 27.17 269 SER A CA 1
ATOM 1983 C C . SER A 1 269 ? 37.606 24.161 9.687 1.00 27.17 269 SER A C 1
ATOM 1985 O O . SER A 1 269 ? 37.246 25.261 10.092 1.00 27.17 269 SER A O 1
ATOM 1987 N N . ALA A 1 270 ? 37.004 23.003 9.973 1.00 27.62 270 ALA A N 1
ATOM 1988 C CA . ALA A 1 270 ? 36.282 22.624 11.190 1.00 27.62 270 ALA A CA 1
ATOM 1989 C C . ALA A 1 270 ? 34.901 23.233 11.512 1.00 27.62 270 ALA A C 1
ATOM 1991 O O . ALA A 1 270 ? 34.754 24.403 11.843 1.00 27.62 270 ALA A O 1
ATOM 1992 N N . SER A 1 271 ? 33.940 22.312 11.656 1.00 25.92 271 SER A N 1
ATOM 1993 C CA . SER A 1 271 ? 33.163 22.070 12.889 1.00 25.92 271 SER A CA 1
ATOM 1994 C C . SER A 1 271 ? 31.655 22.013 12.648 1.00 25.92 271 SER A C 1
ATOM 1996 O O . SER A 1 271 ? 31.048 22.957 12.155 1.00 25.92 271 SER A O 1
ATOM 1998 N N . GLY A 1 272 ? 31.053 20.893 13.055 1.00 24.39 272 GLY A N 1
ATOM 1999 C CA . GLY A 1 272 ? 29.606 20.723 13.154 1.00 24.39 272 GLY A CA 1
ATOM 2000 C C . GLY A 1 272 ? 29.127 19.379 12.616 1.00 24.39 272 GLY A C 1
ATOM 2001 O O . GLY A 1 272 ? 28.768 19.270 11.448 1.00 24.39 272 GLY A O 1
ATOM 2002 N N . MET A 1 273 ? 29.072 18.355 13.475 1.00 30.56 273 MET A N 1
ATOM 2003 C CA . MET A 1 273 ? 28.148 17.235 13.257 1.00 30.56 273 MET A CA 1
ATOM 2004 C C . MET A 1 273 ? 26.726 17.782 13.055 1.00 30.56 273 MET A C 1
ATOM 2006 O O . MET A 1 273 ? 26.328 18.726 13.740 1.00 30.56 273 MET A O 1
ATOM 2010 N N . PRO A 1 274 ? 25.913 17.098 12.239 1.00 28.22 274 PRO A N 1
ATOM 2011 C CA . PRO A 1 274 ? 24.691 16.586 12.838 1.00 28.22 274 PRO A CA 1
ATOM 2012 C C . PRO A 1 274 ? 24.407 15.124 12.489 1.00 28.22 274 PRO A C 1
ATOM 2014 O O . PRO A 1 274 ? 24.676 14.621 11.401 1.00 28.22 274 PRO A O 1
ATOM 2017 N N . SER A 1 275 ? 23.828 14.483 13.498 1.00 26.86 275 SER A N 1
ATOM 2018 C CA . SER A 1 275 ? 23.134 13.201 13.541 1.00 26.86 275 SER A CA 1
ATOM 2019 C C . SER A 1 275 ? 22.630 12.647 12.205 1.00 26.86 275 SER A C 1
ATOM 2021 O O . SER A 1 275 ? 21.884 13.301 11.469 1.00 26.86 275 SER A O 1
ATOM 2023 N N . ALA A 1 276 ? 22.930 11.366 11.991 1.00 29.38 276 ALA A N 1
ATOM 2024 C CA . ALA A 1 276 ? 22.270 10.502 11.028 1.00 29.38 276 ALA A CA 1
ATOM 2025 C C . ALA A 1 276 ? 20.740 10.629 11.129 1.00 29.38 276 ALA A C 1
ATOM 2027 O O . ALA A 1 276 ? 20.119 10.193 12.096 1.00 29.38 276 ALA A O 1
ATOM 2028 N N . THR A 1 277 ? 20.142 11.230 10.105 1.00 26.25 277 THR A N 1
ATOM 2029 C CA . THR A 1 277 ? 18.696 11.231 9.889 1.00 26.25 277 THR A CA 1
ATOM 2030 C C . THR A 1 277 ? 18.430 10.245 8.752 1.00 26.25 277 THR A C 1
ATOM 2032 O O . THR A 1 277 ? 18.933 10.473 7.648 1.00 26.25 277 THR A O 1
ATOM 2035 N N . PRO A 1 278 ? 17.698 9.135 8.957 1.00 28.97 278 PRO A N 1
ATOM 2036 C CA . PRO A 1 278 ? 17.372 8.240 7.859 1.00 28.97 278 PRO A CA 1
ATOM 2037 C C . PRO A 1 278 ? 16.458 8.973 6.874 1.00 28.97 278 PRO A C 1
ATOM 2039 O O . PRO A 1 278 ? 15.426 9.542 7.241 1.00 28.97 278 PRO A O 1
ATOM 2042 N N . CYS A 1 279 ? 16.879 8.998 5.609 1.00 26.03 279 CYS A N 1
ATOM 2043 C CA . CYS A 1 279 ? 16.150 9.648 4.535 1.00 26.03 279 CYS A CA 1
ATOM 2044 C C . CYS A 1 279 ? 14.750 9.041 4.378 1.00 26.03 279 CYS A C 1
ATOM 2046 O O . CYS A 1 279 ? 14.553 7.878 4.042 1.00 26.03 279 CYS A O 1
ATOM 2048 N N . ARG A 1 280 ? 13.785 9.923 4.612 1.00 28.06 280 ARG A N 1
ATOM 2049 C CA . ARG A 1 280 ? 12.345 9.859 4.386 1.00 28.06 280 ARG A CA 1
ATOM 2050 C C . ARG A 1 280 ? 11.965 9.234 3.030 1.00 28.06 280 ARG A C 1
ATOM 2052 O O . ARG A 1 280 ? 11.807 9.942 2.038 1.00 28.06 280 ARG A O 1
ATOM 2059 N N . ALA A 1 281 ? 11.731 7.924 3.009 1.00 30.53 281 ALA A N 1
ATOM 2060 C CA . ALA A 1 281 ? 11.296 7.153 1.838 1.00 30.53 281 ALA A CA 1
ATOM 2061 C C . ALA A 1 281 ? 9.762 7.117 1.632 1.00 30.53 281 ALA A C 1
ATOM 2063 O O . ALA A 1 281 ? 9.218 6.131 1.153 1.00 30.53 281 ALA A O 1
ATOM 2064 N N . SER A 1 282 ? 9.030 8.182 1.982 1.00 37.22 282 SER A N 1
ATOM 2065 C CA . SER A 1 282 ? 7.552 8.191 1.951 1.00 37.22 282 SER A CA 1
ATOM 2066 C C . SER A 1 282 ? 6.920 9.055 0.846 1.00 37.22 282 SER A C 1
ATOM 2068 O O . SER A 1 282 ? 5.726 9.342 0.885 1.00 37.22 282 SER A O 1
ATOM 2070 N N . ARG A 1 283 ? 7.682 9.473 -0.179 1.00 34.47 283 ARG A N 1
ATOM 2071 C CA . ARG A 1 283 ? 7.164 10.285 -1.314 1.00 34.47 283 ARG A CA 1
ATOM 2072 C C . ARG A 1 283 ? 7.281 9.650 -2.702 1.00 34.47 283 ARG A C 1
ATOM 2074 O O . ARG A 1 283 ? 6.864 10.273 -3.676 1.00 34.47 283 ARG A O 1
ATOM 2081 N N . THR A 1 284 ? 7.827 8.446 -2.820 1.00 45.22 284 THR A N 1
ATOM 2082 C CA . THR A 1 284 ? 8.221 7.863 -4.114 1.00 45.22 284 THR A CA 1
ATOM 2083 C C . THR A 1 284 ? 7.052 7.335 -4.941 1.00 45.22 284 THR A C 1
ATOM 2085 O O . THR A 1 284 ? 7.049 7.527 -6.153 1.00 45.22 284 THR A O 1
ATOM 2088 N N . TRP A 1 285 ? 5.999 6.794 -4.326 1.00 36.03 285 TRP A N 1
ATOM 2089 C CA . TRP A 1 285 ? 4.891 6.207 -5.091 1.00 36.03 285 TRP A CA 1
ATOM 2090 C C . TRP A 1 285 ? 4.098 7.193 -5.939 1.00 36.03 285 TRP A C 1
ATOM 2092 O O . TRP A 1 285 ? 3.882 6.962 -7.125 1.00 36.03 285 TRP A O 1
ATOM 2102 N N . ARG A 1 286 ? 3.707 8.332 -5.356 1.00 39.72 286 ARG A N 1
ATOM 2103 C CA . ARG A 1 286 ? 2.891 9.330 -6.063 1.00 39.72 286 ARG A CA 1
ATOM 2104 C C . ARG A 1 286 ? 3.656 10.101 -7.142 1.00 39.72 286 ARG A C 1
ATOM 2106 O O . ARG A 1 286 ? 3.013 10.710 -7.981 1.00 39.72 286 ARG A O 1
ATOM 2113 N N . ARG A 1 287 ? 4.997 10.105 -7.131 1.00 38.59 287 ARG A N 1
ATOM 2114 C CA . ARG A 1 287 ? 5.804 10.786 -8.165 1.00 38.59 287 ARG A CA 1
ATOM 2115 C C . ARG A 1 287 ? 6.333 9.857 -9.248 1.00 38.59 287 ARG A C 1
ATOM 2117 O O . ARG A 1 287 ? 6.487 10.317 -10.371 1.00 38.59 287 ARG A O 1
ATOM 2124 N N . ALA A 1 288 ? 6.596 8.587 -8.943 1.00 37.81 288 ALA A N 1
ATOM 2125 C CA . ALA A 1 288 ? 7.130 7.649 -9.933 1.00 37.81 288 ALA A CA 1
ATOM 2126 C C . ALA A 1 288 ? 6.117 7.308 -11.046 1.00 37.81 288 ALA A C 1
ATOM 2128 O O . ALA A 1 288 ? 6.522 6.955 -12.153 1.00 37.81 288 ALA A O 1
ATOM 2129 N N . PHE A 1 289 ? 4.816 7.464 -10.774 1.00 41.78 289 PHE A N 1
ATOM 2130 C CA . PHE A 1 289 ? 3.734 7.061 -11.679 1.00 41.78 289 PHE A CA 1
ATOM 2131 C C . PHE A 1 289 ? 2.747 8.180 -12.035 1.00 41.78 289 PHE A C 1
ATOM 2133 O O . PHE A 1 289 ? 1.646 7.898 -12.505 1.00 41.78 289 PHE A O 1
ATOM 2140 N N . SER A 1 290 ? 3.121 9.454 -11.868 1.00 30.88 290 SER A N 1
ATOM 2141 C CA . SER A 1 290 ? 2.340 10.535 -12.479 1.00 30.88 290 SER A CA 1
ATOM 2142 C C . SER A 1 290 ? 2.370 10.378 -14.000 1.00 30.88 290 SER A C 1
ATOM 2144 O O . SER A 1 290 ? 3.423 10.526 -14.622 1.00 30.88 290 SER A O 1
ATOM 2146 N N . ALA A 1 291 ? 1.214 10.078 -14.595 1.00 30.56 291 ALA A N 1
ATOM 2147 C CA . ALA A 1 291 ? 1.010 10.157 -16.036 1.00 30.56 291 ALA A CA 1
ATOM 2148 C C . ALA A 1 291 ? 1.414 11.556 -16.545 1.00 30.56 291 ALA A C 1
ATOM 2150 O O . ALA A 1 291 ? 1.208 12.542 -15.826 1.00 30.56 291 ALA A O 1
ATOM 2151 N N . PRO A 1 292 ? 1.975 11.686 -17.762 1.00 33.62 292 PRO A N 1
ATOM 2152 C CA . PRO A 1 292 ? 2.245 12.999 -18.320 1.00 33.62 292 PRO A CA 1
ATOM 2153 C C . PRO A 1 292 ? 0.920 13.752 -18.458 1.00 33.62 292 PRO A C 1
ATOM 2155 O O . PRO A 1 292 ? -0.008 13.299 -19.133 1.00 33.62 292 PRO A O 1
ATOM 2158 N N . ALA A 1 293 ? 0.830 14.910 -17.802 1.00 30.55 293 ALA A N 1
ATOM 2159 C CA . ALA A 1 293 ? -0.204 15.886 -18.093 1.00 30.55 293 ALA A CA 1
ATOM 2160 C C . ALA A 1 293 ? -0.178 16.144 -19.605 1.00 30.55 293 ALA A C 1
ATOM 2162 O O . ALA A 1 293 ? 0.873 16.473 -20.155 1.00 30.55 293 ALA A O 1
ATOM 2163 N N . LYS A 1 294 ? -1.320 15.952 -20.277 1.00 29.17 294 LYS A N 1
ATOM 2164 C CA . LYS A 1 294 ? -1.495 16.337 -21.679 1.00 29.17 294 LYS A CA 1
ATOM 2165 C C . LYS A 1 294 ? -1.088 17.803 -21.809 1.00 29.17 294 LYS A C 1
ATOM 2167 O O . LYS A 1 294 ? -1.785 18.689 -21.319 1.00 29.17 294 LYS A O 1
ATOM 2172 N N . THR A 1 295 ? 0.049 18.048 -22.445 1.00 28.75 295 THR A N 1
ATOM 2173 C CA . THR A 1 295 ? 0.468 19.373 -22.881 1.00 28.75 295 THR A CA 1
ATOM 2174 C C . THR A 1 295 ? -0.563 19.872 -23.885 1.00 28.75 295 THR A C 1
ATOM 2176 O O . THR A 1 295 ? -0.660 19.381 -25.007 1.00 28.75 295 THR A O 1
ATOM 2179 N N . VAL A 1 296 ? -1.374 20.836 -23.456 1.00 28.45 296 VAL A N 1
ATOM 2180 C CA . VAL A 1 296 ? -2.175 21.664 -24.356 1.00 28.45 296 VAL A CA 1
ATOM 2181 C C . VAL A 1 296 ? -1.185 22.512 -25.165 1.00 28.45 296 VAL A C 1
ATOM 2183 O O . VAL A 1 296 ? -0.333 23.166 -24.559 1.00 28.45 296 VAL A O 1
ATOM 2186 N N . PRO A 1 297 ? -1.221 22.498 -26.507 1.00 30.55 297 PRO A N 1
ATOM 2187 C CA . PRO A 1 297 ? -0.294 23.294 -27.295 1.00 30.55 297 PRO A CA 1
ATOM 2188 C C . PRO A 1 297 ? -0.635 24.781 -27.150 1.00 30.55 297 PRO A C 1
ATOM 2190 O O . PRO A 1 297 ? -1.757 25.205 -27.428 1.00 30.55 297 PRO A O 1
ATOM 2193 N N . CYS A 1 298 ? 0.349 25.580 -26.729 1.00 26.42 298 CYS A N 1
ATOM 2194 C CA . CYS A 1 298 ? 0.295 27.034 -26.839 1.00 26.42 298 CYS A CA 1
ATOM 2195 C C . CYS A 1 298 ? 0.121 27.416 -28.312 1.00 26.42 298 CYS A C 1
ATOM 2197 O O . CYS A 1 298 ? 1.005 27.177 -29.136 1.00 26.42 298 CYS A O 1
ATOM 2199 N N . ALA A 1 299 ? -1.018 28.029 -28.627 1.00 30.92 299 ALA A N 1
ATOM 2200 C CA . ALA A 1 299 ? -1.253 28.658 -29.912 1.00 30.92 299 ALA A CA 1
ATOM 2201 C C . ALA A 1 299 ? -0.249 29.802 -30.113 1.00 30.92 299 ALA A C 1
ATOM 2203 O O . ALA A 1 299 ? -0.168 30.757 -29.340 1.00 30.92 299 ALA A O 1
ATOM 2204 N N . GLN A 1 300 ? 0.535 29.663 -31.171 1.00 30.88 300 GLN A N 1
ATOM 2205 C CA . GLN A 1 300 ? 1.543 30.600 -31.626 1.00 30.88 300 GLN A CA 1
ATOM 2206 C C . GLN A 1 300 ? 0.838 31.701 -32.436 1.00 30.88 300 GLN A C 1
ATOM 2208 O O . GLN A 1 300 ? 0.476 31.487 -33.590 1.00 30.88 300 GLN A O 1
ATOM 2213 N N . SER A 1 301 ? 0.613 32.874 -31.838 1.00 28.19 301 SER A N 1
ATOM 2214 C CA . SER A 1 301 ? 0.133 34.049 -32.576 1.00 28.19 301 SER A CA 1
ATOM 2215 C C . SER A 1 301 ? 1.316 34.739 -33.262 1.00 28.19 301 SER A C 1
ATOM 2217 O O . SER A 1 301 ? 2.181 35.322 -32.606 1.00 28.19 301 SER A O 1
ATOM 2219 N N . ARG A 1 302 ? 1.378 34.632 -34.594 1.00 32.62 302 ARG A N 1
ATOM 2220 C CA . ARG A 1 302 ? 2.261 35.427 -35.457 1.00 32.62 302 ARG A CA 1
ATOM 2221 C C . ARG A 1 302 ? 1.544 36.716 -35.880 1.00 32.62 302 ARG A C 1
ATOM 2223 O O . ARG A 1 302 ? 0.536 36.640 -36.567 1.00 32.62 302 ARG A O 1
ATOM 2230 N N . GLY A 1 303 ? 2.154 37.854 -35.545 1.00 28.86 303 GLY A N 1
ATOM 2231 C CA . GLY A 1 303 ? 2.557 38.903 -36.497 1.00 28.86 303 GLY A CA 1
ATOM 2232 C C . GLY A 1 303 ? 1.511 39.844 -37.116 1.00 28.86 303 GLY A C 1
ATOM 2233 O O . GLY A 1 303 ? 0.708 39.428 -37.940 1.00 28.86 303 GLY A O 1
ATOM 2234 N N . ASN A 1 304 ? 1.648 41.141 -36.802 1.00 29.64 304 ASN A N 1
ATOM 2235 C CA . ASN A 1 304 ? 1.698 42.328 -37.693 1.00 29.64 304 ASN A CA 1
ATOM 2236 C C . ASN A 1 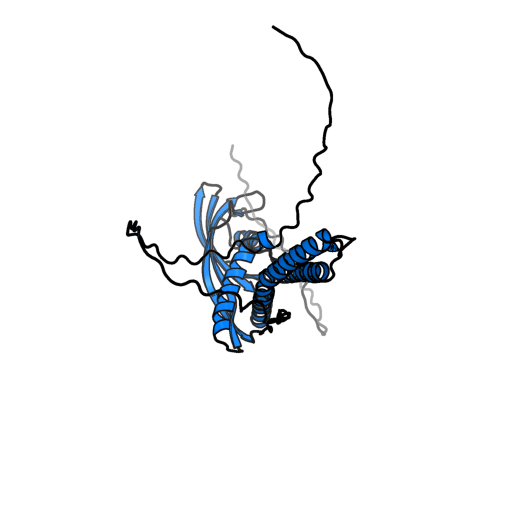304 ? 1.444 43.584 -36.829 1.00 29.64 304 ASN A C 1
ATOM 2238 O O . ASN A 1 304 ? 0.698 43.493 -35.866 1.00 29.64 304 ASN A O 1
ATOM 2242 N N . SER A 1 305 ? 1.910 44.809 -37.073 1.00 32.00 305 SER A N 1
ATOM 2243 C CA . SER A 1 305 ? 2.868 45.480 -37.965 1.00 32.00 305 SER A CA 1
ATOM 2244 C C . SER A 1 305 ? 2.646 46.987 -37.697 1.00 32.00 305 SER A C 1
ATOM 2246 O O . SER A 1 305 ? 1.489 47.375 -37.571 1.00 32.00 305 SER A O 1
ATOM 2248 N N . MET A 1 306 ? 3.713 47.810 -37.694 1.00 31.94 306 MET A N 1
ATOM 2249 C CA . MET A 1 306 ? 3.712 49.293 -37.826 1.00 31.94 306 MET A CA 1
ATOM 2250 C C . MET A 1 306 ? 3.067 50.106 -36.665 1.00 31.94 306 MET A C 1
ATOM 2252 O O . MET A 1 306 ? 2.115 49.674 -36.046 1.00 31.94 306 MET A O 1
ATOM 2256 N N . THR A 1 307 ? 3.534 51.284 -36.232 1.00 34.88 307 THR A N 1
ATOM 2257 C CA . THR A 1 307 ? 4.250 52.388 -36.890 1.00 34.88 307 THR A CA 1
ATOM 2258 C C . THR A 1 307 ? 5.205 53.128 -35.944 1.00 34.88 307 THR A C 1
ATOM 2260 O O . THR A 1 307 ? 4.975 53.289 -34.751 1.00 34.88 307 THR A O 1
ATOM 2263 N N . ARG A 1 308 ? 6.247 53.652 -36.583 1.00 38.09 308 ARG A N 1
ATOM 2264 C CA . ARG A 1 308 ? 7.244 54.644 -36.180 1.00 38.09 308 ARG A CA 1
ATOM 2265 C C . ARG A 1 308 ? 6.608 56.035 -35.998 1.00 38.09 308 ARG A C 1
ATOM 2267 O O . ARG A 1 308 ? 5.978 56.508 -36.939 1.00 38.09 308 ARG A O 1
ATOM 2274 N N . THR A 1 309 ? 6.904 56.742 -34.907 1.00 36.53 309 THR A N 1
ATOM 2275 C CA . THR A 1 309 ? 6.795 58.213 -34.867 1.00 36.53 309 THR A CA 1
ATOM 2276 C C . THR A 1 309 ? 7.908 58.808 -34.012 1.00 36.53 309 THR A C 1
ATOM 2278 O O . THR A 1 309 ? 8.163 58.363 -32.898 1.00 36.53 309 THR A O 1
ATOM 2281 N N . LYS A 1 310 ? 8.602 59.781 -34.605 1.00 40.12 310 LYS A N 1
ATOM 2282 C CA . LYS A 1 310 ? 9.657 60.605 -34.014 1.00 40.12 310 LYS A CA 1
ATOM 2283 C C . LYS A 1 310 ? 9.071 61.578 -32.987 1.00 40.12 310 LYS A C 1
ATOM 2285 O O . LYS A 1 310 ? 8.009 62.149 -33.231 1.00 40.12 310 LYS A O 1
ATOM 2290 N N . SER A 1 311 ? 9.850 61.885 -31.960 1.00 44.03 311 SER A N 1
ATOM 2291 C CA . SER A 1 311 ? 10.174 63.254 -31.539 1.00 44.03 311 SER A CA 1
ATOM 2292 C C . SER A 1 311 ? 11.587 63.238 -30.978 1.00 44.03 311 SER A C 1
ATOM 2294 O O . SER A 1 311 ? 11.916 62.228 -30.318 1.00 44.03 311 SER A O 1
#